Protein AF-A0A7W1VNU4-F1 (afdb_monomer)

Mean predicted aligned error: 13.67 Å

pLDDT: mean 89.69, std 14.49, range [30.2, 98.69]

Structure (mmCIF, N/CA/C/O backbone):
data_AF-A0A7W1VNU4-F1
#
_entry.id   AF-A0A7W1VNU4-F1
#
loop_
_atom_site.group_PDB
_atom_site.id
_atom_site.type_symbol
_atom_site.label_atom_id
_atom_site.label_alt_id
_atom_site.label_comp_id
_atom_site.label_asym_id
_atom_site.label_entity_id
_atom_site.label_seq_id
_atom_site.pdbx_PDB_ins_code
_atom_site.Cartn_x
_atom_site.Cartn_y
_atom_site.Cartn_z
_atom_site.occupancy
_atom_site.B_iso_or_equiv
_atom_site.auth_seq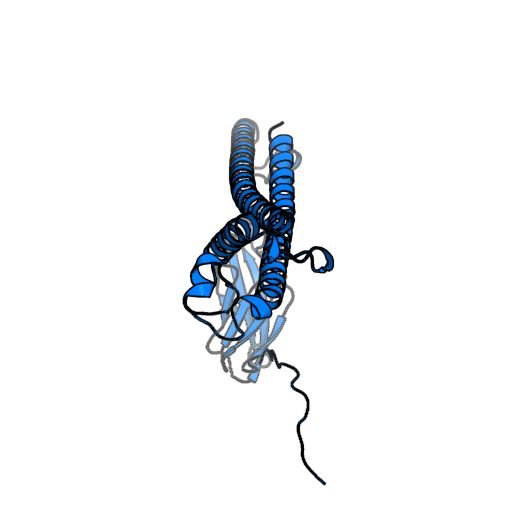_id
_atom_site.auth_comp_id
_atom_site.auth_asym_id
_atom_site.auth_atom_id
_atom_site.pdbx_PDB_model_num
ATOM 1 N N . THR A 1 1 ? 28.384 -0.068 -4.343 1.00 76.19 1 THR A N 1
ATOM 2 C CA . THR A 1 1 ? 28.371 0.612 -5.660 1.00 76.19 1 THR A CA 1
ATOM 3 C C . THR A 1 1 ? 26.975 1.160 -5.938 1.00 76.19 1 THR A C 1
ATOM 5 O O . THR A 1 1 ? 26.044 0.830 -5.212 1.00 76.19 1 THR A O 1
ATOM 8 N N . SER A 1 2 ? 26.777 2.013 -6.948 1.00 82.38 2 SER A N 1
ATOM 9 C CA . SER A 1 2 ? 25.447 2.588 -7.234 1.00 82.38 2 SER A CA 1
ATOM 10 C C . SER A 1 2 ? 24.400 1.539 -7.630 1.00 82.38 2 SER A C 1
ATOM 12 O O . SER A 1 2 ? 23.240 1.672 -7.248 1.00 82.38 2 SER A O 1
ATOM 14 N N . LEU A 1 3 ? 24.818 0.454 -8.295 1.00 87.00 3 LEU A N 1
ATOM 15 C CA . LEU A 1 3 ? 23.959 -0.695 -8.597 1.00 87.00 3 LEU A CA 1
ATOM 16 C C . LEU A 1 3 ? 23.535 -1.453 -7.329 1.00 87.00 3 LEU A C 1
ATOM 18 O O . LEU A 1 3 ? 22.350 -1.706 -7.141 1.00 87.00 3 LEU A O 1
ATOM 22 N N . SER A 1 4 ? 24.472 -1.745 -6.417 1.00 90.00 4 SER A N 1
ATOM 23 C CA . SER A 1 4 ? 24.129 -2.385 -5.136 1.00 90.00 4 SER A CA 1
ATOM 24 C C . SER A 1 4 ? 23.189 -1.505 -4.304 1.00 90.00 4 SER A C 1
ATOM 26 O O . SER A 1 4 ? 22.297 -2.008 -3.629 1.00 90.00 4 SER A O 1
ATOM 28 N N . GLY A 1 5 ? 23.349 -0.181 -4.402 1.00 90.94 5 GLY A N 1
ATOM 29 C CA . GLY A 1 5 ? 22.427 0.787 -3.820 1.00 90.94 5 GLY A CA 1
ATOM 30 C C . GLY A 1 5 ? 21.013 0.673 -4.392 1.00 90.94 5 GLY A C 1
ATOM 31 O O . GLY A 1 5 ? 20.067 0.638 -3.609 1.00 90.94 5 GLY A O 1
ATOM 32 N N . LEU A 1 6 ? 20.862 0.607 -5.722 1.00 92.06 6 LEU A N 1
ATOM 33 C CA . LEU A 1 6 ? 19.562 0.452 -6.391 1.00 92.06 6 LEU A CA 1
ATOM 34 C C . LEU A 1 6 ? 18.860 -0.848 -5.981 1.00 92.06 6 LEU A C 1
ATOM 36 O O . LEU A 1 6 ? 17.701 -0.794 -5.578 1.00 92.06 6 LEU A O 1
ATOM 40 N N . ILE A 1 7 ? 19.579 -1.974 -5.993 1.00 92.75 7 ILE A N 1
ATOM 41 C CA . ILE A 1 7 ? 19.049 -3.280 -5.568 1.00 92.75 7 ILE A CA 1
ATOM 42 C C . ILE A 1 7 ? 18.541 -3.206 -4.122 1.00 92.75 7 ILE A C 1
ATOM 44 O O . ILE A 1 7 ? 17.417 -3.611 -3.836 1.00 92.75 7 ILE A O 1
ATOM 48 N N . ALA A 1 8 ? 19.322 -2.612 -3.213 1.00 92.50 8 ALA A N 1
ATOM 49 C CA . ALA A 1 8 ? 18.892 -2.416 -1.830 1.00 92.50 8 ALA A CA 1
ATOM 50 C C . ALA A 1 8 ? 17.627 -1.540 -1.724 1.00 92.50 8 ALA A C 1
ATOM 52 O O . ALA A 1 8 ? 16.745 -1.829 -0.918 1.00 92.50 8 ALA A O 1
ATOM 53 N N . GLY A 1 9 ? 17.504 -0.499 -2.557 1.00 92.94 9 GLY A N 1
ATOM 54 C CA . GLY A 1 9 ? 16.311 0.353 -2.616 1.00 92.94 9 GLY A CA 1
ATOM 55 C C . GLY A 1 9 ? 15.061 -0.378 -3.122 1.00 92.94 9 GLY A C 1
ATOM 56 O O . GLY A 1 9 ? 13.968 -0.179 -2.588 1.00 92.94 9 GLY A O 1
ATOM 57 N N . GLU A 1 10 ? 15.206 -1.254 -4.118 1.00 93.56 10 GLU A N 1
ATOM 58 C CA . GLU A 1 10 ? 14.110 -2.106 -4.595 1.00 93.56 10 GLU A CA 1
ATOM 59 C C . GLU A 1 10 ? 13.650 -3.095 -3.526 1.00 93.56 10 GLU A C 1
ATOM 61 O O . GLU A 1 10 ? 12.445 -3.211 -3.278 1.00 93.56 10 GLU A O 1
ATOM 66 N N . THR A 1 11 ? 14.594 -3.762 -2.859 1.00 95.75 11 THR A N 1
ATOM 67 C CA . THR A 1 11 ? 14.300 -4.674 -1.747 1.00 95.75 11 THR A CA 1
ATOM 68 C C . THR A 1 11 ? 13.582 -3.943 -0.616 1.00 95.75 11 THR A C 1
ATOM 70 O O . THR A 1 11 ? 12.519 -4.392 -0.191 1.00 95.75 11 THR A O 1
ATOM 73 N N . ALA A 1 12 ? 14.080 -2.773 -0.201 1.00 94.88 12 ALA A N 1
ATOM 74 C CA . ALA A 1 12 ? 13.449 -1.957 0.836 1.00 94.88 12 ALA A CA 1
ATOM 75 C C . ALA A 1 12 ? 12.019 -1.535 0.457 1.00 94.88 12 ALA A C 1
ATOM 77 O O . ALA A 1 12 ? 11.112 -1.603 1.280 1.00 94.88 12 ALA A O 1
ATOM 78 N N . THR A 1 13 ? 11.784 -1.162 -0.806 1.00 95.88 13 THR A N 1
ATOM 79 C CA . THR A 1 13 ? 10.439 -0.800 -1.287 1.00 95.88 13 THR A CA 1
ATOM 80 C C . THR A 1 13 ? 9.482 -1.996 -1.243 1.00 95.88 13 THR A C 1
ATOM 82 O O . THR A 1 13 ? 8.326 -1.854 -0.833 1.00 95.88 13 THR A O 1
ATOM 85 N N . LYS A 1 14 ? 9.947 -3.183 -1.663 1.00 95.19 14 LYS A N 1
ATOM 86 C CA . LYS A 1 14 ? 9.157 -4.426 -1.622 1.00 95.19 14 LYS A CA 1
ATOM 87 C C . LYS A 1 14 ? 8.820 -4.821 -0.184 1.00 95.19 14 LYS A C 1
ATOM 89 O O . LYS A 1 14 ? 7.659 -5.116 0.093 1.00 95.19 14 LYS A O 1
ATOM 94 N N . GLN A 1 15 ? 9.804 -4.767 0.711 1.00 96.25 15 GLN A N 1
ATOM 95 C CA . GLN A 1 15 ? 9.627 -5.055 2.132 1.00 96.25 15 GLN A CA 1
ATOM 96 C C . GLN A 1 15 ? 8.645 -4.074 2.784 1.00 96.25 15 GLN A C 1
ATOM 98 O O . GLN A 1 15 ? 7.654 -4.506 3.366 1.00 96.25 15 GLN A O 1
ATOM 103 N N . ALA A 1 16 ? 8.830 -2.765 2.584 1.00 96.69 16 ALA A N 1
ATOM 104 C CA . ALA A 1 16 ? 7.949 -1.751 3.161 1.00 96.69 16 ALA A CA 1
ATOM 105 C C . ALA A 1 16 ? 6.484 -1.920 2.717 1.00 96.69 16 ALA A C 1
ATOM 107 O O . ALA A 1 16 ? 5.559 -1.728 3.509 1.00 96.69 16 ALA A O 1
ATOM 108 N N . LYS A 1 17 ? 6.263 -2.325 1.457 1.00 96.19 17 LYS A N 1
ATOM 109 C CA . LYS A 1 17 ? 4.927 -2.637 0.928 1.00 96.19 17 LYS A CA 1
ATOM 110 C C . LYS A 1 17 ? 4.330 -3.905 1.546 1.00 96.19 17 LYS A C 1
ATOM 112 O O . LYS A 1 17 ? 3.115 -3.957 1.732 1.00 96.19 17 LYS A O 1
ATOM 117 N N . ALA A 1 18 ? 5.141 -4.925 1.827 1.00 97.19 18 ALA A N 1
ATOM 118 C CA . ALA A 1 18 ? 4.685 -6.139 2.505 1.00 97.19 18 ALA A CA 1
ATOM 119 C C . ALA A 1 18 ? 4.249 -5.828 3.945 1.00 97.19 18 ALA A C 1
ATOM 121 O O . ALA A 1 18 ? 3.103 -6.096 4.300 1.00 97.19 18 ALA A O 1
ATOM 122 N N . GLU A 1 19 ? 5.090 -5.128 4.704 1.00 97.69 19 GLU A N 1
ATOM 123 C CA . GLU A 1 19 ? 4.793 -4.677 6.072 1.00 97.69 19 GLU A CA 1
ATOM 124 C C . GLU A 1 19 ? 3.554 -3.760 6.133 1.00 97.69 19 GLU A C 1
ATOM 126 O O . GLU A 1 19 ? 2.763 -3.828 7.073 1.00 97.69 19 GLU A O 1
ATOM 131 N N . LEU A 1 20 ? 3.306 -2.930 5.106 1.00 97.94 20 LEU A N 1
ATOM 132 C CA . LEU A 1 20 ? 2.082 -2.118 5.033 1.00 97.94 20 LEU A CA 1
ATOM 133 C C . LEU A 1 20 ? 0.820 -2.987 4.969 1.00 97.94 20 LEU A C 1
ATOM 135 O O . LEU A 1 20 ? -0.198 -2.643 5.574 1.00 97.94 20 LEU A O 1
ATOM 139 N N . ARG A 1 21 ? 0.869 -4.113 4.248 1.00 97.94 21 ARG A N 1
ATOM 140 C CA . ARG A 1 21 ? -0.262 -5.053 4.178 1.00 97.94 21 ARG A CA 1
ATOM 141 C C . ARG A 1 21 ? -0.525 -5.687 5.540 1.00 97.94 21 ARG A C 1
ATOM 143 O O . ARG A 1 21 ? -1.685 -5.771 5.936 1.00 97.94 21 ARG A O 1
ATOM 150 N N . GLU A 1 22 ? 0.528 -6.055 6.262 1.00 97.94 22 GLU A N 1
ATOM 151 C CA . GLU A 1 22 ? 0.428 -6.590 7.623 1.00 97.94 22 GLU A CA 1
ATOM 152 C C . GLU A 1 22 ? -0.166 -5.556 8.587 1.00 97.94 22 GLU A C 1
ATOM 154 O O . GLU A 1 22 ? -1.118 -5.858 9.307 1.00 97.94 22 GLU A O 1
ATOM 159 N N . CYS A 1 23 ? 0.293 -4.300 8.530 1.00 98.25 23 CYS A N 1
ATOM 160 C CA . CYS A 1 23 ? -0.269 -3.209 9.333 1.00 98.25 23 CYS A CA 1
ATOM 161 C C . CYS A 1 23 ? -1.764 -2.992 9.041 1.00 98.25 23 CYS A C 1
ATOM 163 O O . CYS A 1 23 ? -2.562 -2.802 9.961 1.00 98.25 23 CYS A O 1
ATOM 165 N N . LEU A 1 24 ? -2.170 -3.042 7.767 1.00 98.31 24 LEU A N 1
ATOM 166 C CA . LEU A 1 24 ? -3.577 -2.919 7.370 1.00 98.31 24 LEU A CA 1
ATOM 167 C C . LEU A 1 24 ? -4.422 -4.092 7.877 1.00 98.31 24 LEU A C 1
ATOM 169 O O . LEU A 1 24 ? -5.565 -3.885 8.290 1.00 98.31 24 LEU A O 1
ATOM 173 N N . GLN A 1 25 ? -3.881 -5.310 7.855 1.00 98.31 25 GLN A N 1
ATOM 174 C CA . GLN A 1 25 ? -4.547 -6.480 8.422 1.00 98.31 25 GLN A CA 1
ATOM 175 C C . GLN A 1 25 ? -4.703 -6.337 9.939 1.00 98.31 25 GLN A C 1
ATOM 177 O O . GLN A 1 25 ? -5.815 -6.492 10.441 1.00 98.31 25 GLN A O 1
ATOM 182 N N . ALA A 1 26 ? -3.640 -5.957 10.651 1.00 98.12 26 ALA A N 1
ATOM 183 C CA . ALA A 1 26 ? -3.680 -5.709 12.091 1.00 98.12 26 ALA A CA 1
ATOM 184 C C . ALA A 1 26 ? -4.716 -4.634 12.457 1.00 98.12 26 ALA A C 1
ATOM 186 O O . ALA A 1 26 ? -5.494 -4.816 13.391 1.00 98.12 26 ALA A O 1
ATOM 187 N N . PHE A 1 27 ? -4.803 -3.555 11.676 1.00 98.50 27 PHE A N 1
ATOM 188 C CA . PHE A 1 27 ? -5.811 -2.512 11.867 1.00 98.50 27 PHE A CA 1
ATOM 189 C C . PHE A 1 27 ? -7.246 -3.017 11.652 1.00 98.50 27 PHE A C 1
ATOM 191 O O . PHE A 1 27 ? -8.136 -2.700 12.443 1.00 98.50 27 PHE A O 1
ATOM 198 N N . ARG A 1 28 ? -7.490 -3.849 10.628 1.00 98.31 28 ARG A N 1
ATOM 199 C CA . ARG A 1 28 ? -8.807 -4.484 10.415 1.00 98.31 28 ARG A CA 1
ATOM 200 C C . ARG A 1 28 ? -9.187 -5.389 11.584 1.00 98.31 28 ARG A C 1
ATOM 202 O O . ARG A 1 28 ? -10.325 -5.312 12.047 1.00 98.31 28 ARG A O 1
ATOM 209 N N . THR A 1 29 ? -8.243 -6.188 12.077 1.00 98.25 29 THR A N 1
ATOM 210 C CA . THR A 1 29 ? -8.440 -7.050 13.248 1.00 98.25 29 THR A CA 1
ATOM 211 C C . THR A 1 29 ? -8.741 -6.221 14.494 1.00 98.25 29 THR A C 1
ATOM 213 O O . THR A 1 29 ? -9.750 -6.466 15.144 1.00 98.25 29 THR A O 1
ATOM 216 N N . ALA A 1 30 ? -7.950 -5.186 14.791 1.00 98.44 30 ALA A N 1
ATOM 217 C CA . ALA A 1 30 ? -8.175 -4.317 15.948 1.00 98.44 30 ALA A CA 1
ATOM 218 C C . ALA A 1 30 ? -9.541 -3.611 15.888 1.00 98.44 30 ALA A C 1
ATOM 220 O O . ALA A 1 30 ? -10.250 -3.520 16.891 1.00 98.44 30 ALA A O 1
ATOM 221 N N . LYS A 1 31 ? -9.965 -3.174 14.696 1.00 98.38 31 LYS A N 1
ATOM 222 C CA . LYS A 1 31 ? -11.297 -2.599 14.478 1.00 98.38 31 LYS A CA 1
ATOM 223 C C . LYS A 1 31 ? -12.418 -3.612 14.730 1.00 98.38 31 LYS A C 1
ATOM 225 O O . LYS A 1 31 ? -13.432 -3.242 15.322 1.00 98.38 31 LYS A O 1
ATOM 230 N N . ALA A 1 32 ? -12.263 -4.856 14.275 1.00 98.31 32 ALA A N 1
ATOM 231 C CA . ALA A 1 32 ? -13.222 -5.925 14.553 1.00 98.31 32 ALA A CA 1
ATOM 232 C C . ALA A 1 32 ? -13.303 -6.200 16.062 1.00 98.31 32 ALA A C 1
ATOM 234 O O . ALA A 1 32 ? -14.380 -6.068 16.637 1.00 98.31 32 ALA A O 1
ATOM 235 N N . THR A 1 33 ? -12.158 -6.399 16.722 1.00 98.38 33 THR A N 1
ATOM 236 C CA . THR A 1 33 ? -12.058 -6.593 18.177 1.00 98.38 33 THR A CA 1
ATOM 237 C C . THR A 1 33 ? -12.714 -5.458 18.967 1.00 98.38 33 THR A C 1
ATOM 239 O O . THR A 1 33 ? -13.446 -5.710 19.923 1.00 98.38 33 THR A O 1
ATOM 242 N N . GLY A 1 34 ? -12.486 -4.201 18.571 1.00 98.44 34 GLY A N 1
ATOM 243 C CA . GLY A 1 34 ? -13.114 -3.044 19.208 1.00 98.44 34 GLY A CA 1
ATOM 244 C C . GLY A 1 34 ? -14.639 -3.049 19.063 1.00 98.44 34 GLY A C 1
ATOM 245 O O . GLY A 1 34 ? -15.354 -2.762 20.021 1.00 98.44 34 GLY A O 1
ATOM 246 N N . ARG A 1 35 ? -15.159 -3.422 17.887 1.00 98.50 35 ARG A N 1
ATOM 247 C CA . ARG A 1 35 ? -16.609 -3.534 17.661 1.00 98.50 35 ARG A CA 1
ATOM 248 C C . ARG A 1 35 ? -17.225 -4.682 18.453 1.00 98.50 35 ARG A C 1
ATOM 250 O O . ARG A 1 35 ? -18.279 -4.483 19.051 1.00 98.50 35 ARG A O 1
ATOM 257 N N . ASP A 1 36 ? -16.571 -5.836 18.479 1.00 98.50 36 ASP A N 1
ATOM 258 C CA . ASP A 1 36 ? -17.024 -7.001 19.242 1.00 98.50 36 ASP A CA 1
ATOM 259 C C . ASP A 1 36 ? -17.080 -6.674 20.735 1.00 98.50 36 ASP A C 1
ATOM 261 O O . ASP A 1 36 ? -18.080 -6.955 21.396 1.00 98.50 36 ASP A O 1
ATOM 265 N N . TYR A 1 37 ? -16.070 -5.965 21.249 1.00 98.62 37 TYR A N 1
ATOM 266 C CA . TYR A 1 37 ? -16.095 -5.450 22.614 1.00 98.62 37 TYR A CA 1
ATOM 267 C C . TYR A 1 37 ? -17.291 -4.520 22.863 1.00 98.62 37 TYR A C 1
ATOM 269 O O . TYR A 1 37 ? -17.998 -4.697 23.851 1.00 98.62 37 TYR A O 1
ATOM 277 N N . MET A 1 38 ? -17.561 -3.559 21.970 1.00 98.50 38 MET A N 1
ATOM 278 C CA . MET A 1 38 ? -18.720 -2.669 22.122 1.00 98.50 38 MET A CA 1
ATOM 279 C C . MET A 1 38 ? -20.053 -3.428 22.102 1.00 98.50 38 MET A C 1
ATOM 281 O O . MET A 1 38 ? -20.966 -3.044 22.830 1.00 98.50 38 MET A O 1
ATOM 285 N N . PHE A 1 39 ? -20.186 -4.494 21.303 1.00 98.50 39 PHE A N 1
ATOM 286 C CA . PHE A 1 39 ? -21.378 -5.349 21.330 1.00 98.50 39 PHE A CA 1
ATOM 287 C C . PHE A 1 39 ? -21.557 -6.017 22.693 1.00 98.50 39 PHE A C 1
ATOM 289 O O . PHE A 1 39 ? -22.634 -5.907 23.281 1.00 98.50 39 PHE A O 1
ATOM 296 N N . VAL A 1 40 ? -20.499 -6.645 23.210 1.00 98.50 40 VAL A N 1
ATOM 297 C CA . VAL A 1 40 ? -20.528 -7.322 24.513 1.00 98.50 40 VAL A CA 1
ATOM 298 C C . VAL A 1 40 ? -20.811 -6.329 25.639 1.00 98.50 40 VAL A C 1
ATOM 300 O O . VAL A 1 40 ? -21.711 -6.564 26.440 1.00 98.50 40 VAL A O 1
ATOM 303 N N . ALA A 1 41 ? -20.106 -5.197 25.672 1.00 98.38 41 ALA A N 1
ATOM 304 C CA . ALA A 1 41 ? -20.292 -4.169 26.693 1.00 98.38 41 ALA A CA 1
ATOM 305 C C . ALA A 1 41 ? -21.723 -3.616 26.678 1.00 98.38 41 ALA A C 1
ATOM 307 O O . ALA A 1 41 ? -22.374 -3.554 27.716 1.00 98.38 41 ALA A O 1
ATOM 308 N N . ARG A 1 42 ? -22.263 -3.296 25.497 1.00 98.38 42 ARG A N 1
ATOM 309 C CA . ARG A 1 42 ? -23.660 -2.871 25.360 1.00 98.38 42 ARG A CA 1
ATOM 310 C C . ARG A 1 42 ? -24.626 -3.921 25.898 1.00 98.38 42 ARG A C 1
ATOM 312 O O . ARG A 1 42 ? -25.575 -3.578 26.593 1.00 98.38 42 ARG A O 1
ATOM 319 N N . ASP A 1 43 ? -24.428 -5.189 25.557 1.00 98.25 43 ASP A N 1
ATOM 320 C CA . ASP A 1 43 ? -25.354 -6.245 25.962 1.00 98.25 43 ASP A CA 1
ATOM 321 C C . ASP A 1 43 ? -25.280 -6.529 27.473 1.00 98.25 43 ASP A C 1
ATOM 323 O O . ASP A 1 43 ? -26.323 -6.765 28.085 1.00 98.25 43 ASP A O 1
ATOM 327 N N . VAL A 1 44 ? -24.098 -6.387 28.083 1.00 98.25 44 VAL A N 1
ATOM 328 C CA . VAL A 1 44 ? -23.895 -6.420 29.544 1.00 98.25 44 VAL A CA 1
ATOM 329 C C . VAL A 1 44 ? -24.573 -5.248 30.251 1.00 98.25 44 VAL A C 1
ATOM 331 O O . VAL A 1 44 ? -25.081 -5.427 31.350 1.00 98.25 44 VAL A O 1
ATOM 334 N N . LEU A 1 45 ? -24.635 -4.070 29.625 1.00 98.25 45 LEU A N 1
ATOM 335 C CA . LEU A 1 45 ? -25.219 -2.867 30.228 1.00 98.25 45 LEU A CA 1
ATOM 336 C C . LEU A 1 45 ? -26.750 -2.784 30.112 1.00 98.25 45 LEU A C 1
ATOM 338 O O . LEU A 1 45 ? -27.383 -2.051 30.870 1.00 98.25 45 LEU A O 1
ATOM 342 N N . LYS A 1 46 ? -27.386 -3.550 29.214 1.00 98.06 46 LYS A N 1
ATOM 343 C CA . LYS A 1 46 ? -28.855 -3.545 29.026 1.00 98.06 46 LYS A CA 1
ATOM 344 C C . LYS A 1 46 ? -29.682 -3.799 30.297 1.00 98.06 46 LYS A C 1
ATOM 346 O O . LYS A 1 46 ? -30.726 -3.160 30.427 1.00 98.06 46 LYS A O 1
ATOM 351 N N . PRO A 1 47 ? -29.302 -4.708 31.216 1.00 97.62 47 PRO A N 1
ATOM 352 C CA . PRO A 1 47 ? -30.011 -4.888 32.482 1.00 97.62 47 PRO A CA 1
ATOM 353 C C . PRO A 1 47 ? -29.958 -3.658 33.398 1.00 97.62 47 PRO A C 1
ATOM 355 O O . PRO A 1 47 ? -30.874 -3.472 34.190 1.00 97.62 47 PRO A O 1
ATOM 358 N N . HIS A 1 48 ? -28.926 -2.819 33.267 1.00 96.56 48 HIS A N 1
ATOM 359 C CA . HIS A 1 48 ? -28.693 -1.646 34.115 1.00 96.56 48 HIS A CA 1
ATOM 360 C C . HIS A 1 48 ? -29.291 -0.363 33.519 1.00 96.56 48 HIS A C 1
ATOM 362 O O . HIS A 1 48 ? -29.882 0.438 34.234 1.00 96.56 48 HIS A O 1
ATOM 368 N N . LEU A 1 49 ? -29.176 -0.184 32.198 1.00 96.81 49 LEU A N 1
ATOM 369 C CA . LEU A 1 49 ? -29.553 1.049 31.487 1.00 96.81 49 LEU A CA 1
ATOM 370 C C . LEU A 1 49 ? -30.826 0.918 30.634 1.00 96.81 49 LEU A C 1
ATOM 372 O O . LEU A 1 49 ? -31.270 1.876 30.000 1.00 96.81 49 LEU A O 1
ATOM 376 N N . GLY A 1 50 ? -31.427 -0.273 30.599 1.00 97.00 50 GLY A N 1
ATOM 377 C CA . GLY A 1 50 ? -32.610 -0.579 29.798 1.00 97.00 50 GLY A CA 1
ATOM 378 C C . GLY A 1 50 ? -32.287 -1.103 28.395 1.00 97.00 50 GLY A C 1
ATOM 379 O O . GLY A 1 50 ? -31.188 -0.969 27.868 1.00 97.00 50 GLY A O 1
ATOM 380 N N . LYS A 1 51 ? -33.274 -1.747 27.758 1.00 96.94 51 LYS A N 1
ATOM 381 C CA . LYS A 1 51 ? -33.096 -2.417 26.451 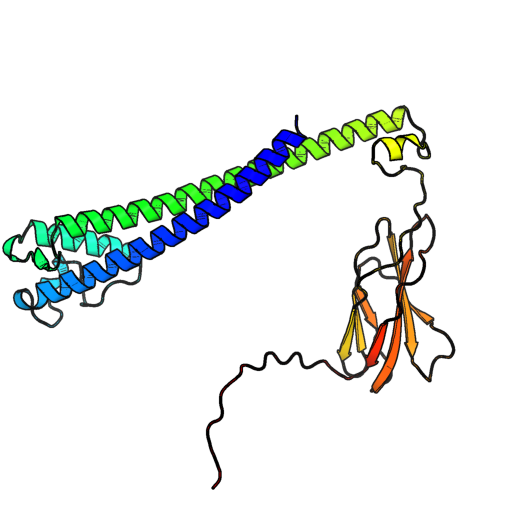1.00 96.94 51 LYS A CA 1
ATOM 382 C C . LYS A 1 51 ? -33.208 -1.483 25.240 1.00 96.94 51 LYS A C 1
ATOM 384 O O . LYS A 1 51 ? -32.883 -1.900 24.129 1.00 96.94 51 LYS A O 1
ATOM 389 N N . GLN A 1 52 ? -33.698 -0.264 25.441 1.00 96.31 52 GLN A N 1
ATOM 390 C CA . GLN A 1 52 ? -33.866 0.763 24.414 1.00 96.31 52 GLN A CA 1
ATOM 391 C C . GLN A 1 52 ? -32.977 1.962 24.734 1.00 96.31 52 GLN A C 1
ATOM 393 O O . GLN A 1 52 ? -32.566 2.142 25.878 1.00 96.31 52 GLN A O 1
ATOM 398 N N . TYR A 1 53 ? -32.679 2.767 23.713 1.00 97.69 53 TYR A N 1
ATOM 399 C CA . TYR A 1 53 ? -31.936 4.003 23.912 1.00 97.69 53 TYR A CA 1
ATOM 400 C C . TYR A 1 53 ? -32.714 4.966 24.820 1.00 97.69 53 TYR A C 1
ATOM 402 O O . TYR A 1 53 ? -33.907 5.195 24.624 1.00 97.69 53 TYR A O 1
ATOM 410 N N . THR A 1 54 ? -31.993 5.550 25.771 1.00 96.75 54 THR A N 1
ATOM 411 C CA . THR A 1 54 ? -32.387 6.669 26.633 1.00 96.75 54 THR A CA 1
ATOM 412 C C . THR A 1 54 ? -31.147 7.542 26.842 1.00 96.75 54 THR A C 1
ATOM 414 O O . THR A 1 54 ? -30.032 7.092 26.570 1.00 96.75 54 THR A O 1
ATOM 417 N N . SER A 1 55 ? -31.298 8.761 27.363 1.00 96.06 55 SER A N 1
ATOM 418 C CA . SER A 1 55 ? -30.151 9.643 27.647 1.00 96.06 55 SER A CA 1
ATOM 419 C C . SER A 1 55 ? -29.142 9.043 28.638 1.00 96.06 55 SER A C 1
ATOM 421 O O . SER A 1 55 ? -27.979 9.426 28.632 1.00 96.06 55 SER A O 1
ATOM 423 N N . ALA A 1 56 ? -29.542 8.048 29.442 1.00 94.94 56 ALA A N 1
ATOM 424 C CA . ALA A 1 56 ? -28.636 7.317 30.332 1.00 94.94 56 ALA A CA 1
ATOM 425 C C . ALA A 1 56 ? -27.530 6.550 29.576 1.00 94.94 56 ALA A C 1
ATOM 427 O O . ALA A 1 56 ? -26.495 6.228 30.151 1.00 94.94 56 ALA A O 1
ATOM 428 N N . TRP A 1 57 ? -27.725 6.265 28.283 1.00 97.81 57 TRP A N 1
ATOM 429 C CA . TRP A 1 57 ? -26.712 5.629 27.440 1.00 97.81 57 TRP A CA 1
ATOM 430 C C . TRP A 1 57 ? -25.650 6.598 26.912 1.00 97.81 57 TRP A C 1
ATOM 432 O O . TRP A 1 57 ? -24.590 6.138 26.482 1.00 97.81 57 TRP A O 1
ATOM 442 N N . ASP A 1 58 ? -25.883 7.912 26.943 1.00 96.12 58 ASP A N 1
ATOM 443 C CA . ASP A 1 58 ? -24.985 8.878 26.301 1.00 96.12 58 ASP A CA 1
ATOM 444 C C . ASP A 1 58 ? -23.573 8.848 26.924 1.00 96.12 58 ASP A C 1
ATOM 446 O O . ASP A 1 58 ? -22.577 8.893 26.198 1.00 96.12 58 ASP A O 1
ATOM 450 N N . GLU A 1 59 ? -23.466 8.640 28.242 1.00 95.12 59 GLU A N 1
ATOM 451 C CA . GLU A 1 59 ? -22.185 8.532 28.968 1.00 95.12 59 GLU A CA 1
ATOM 452 C C . GLU A 1 59 ? -21.349 7.315 28.546 1.00 95.12 59 GLU A C 1
ATOM 454 O O . GLU A 1 59 ? -20.119 7.333 28.601 1.00 95.12 59 GLU A O 1
ATOM 459 N N . THR A 1 60 ? -22.006 6.264 28.055 1.00 96.75 60 THR A N 1
ATOM 460 C CA . THR A 1 60 ? -21.344 5.042 27.575 1.00 96.75 60 THR A CA 1
ATOM 461 C C . THR A 1 60 ? -20.823 5.193 26.141 1.00 96.75 60 THR A C 1
ATOM 463 O O . THR A 1 60 ? -20.178 4.289 25.617 1.00 96.75 60 THR A O 1
ATOM 466 N N . GLY A 1 61 ? -21.094 6.323 25.476 1.00 94.06 61 GLY A N 1
ATOM 467 C CA . GLY A 1 61 ? -20.723 6.572 24.080 1.00 94.06 61 GLY A CA 1
ATOM 468 C C . GLY A 1 61 ? -21.740 6.063 23.051 1.00 94.06 61 GLY A C 1
ATOM 469 O O . GLY A 1 61 ? -21.541 6.258 21.849 1.00 94.06 61 GLY A O 1
ATOM 470 N N . PHE A 1 62 ? -22.845 5.452 23.489 1.00 96.69 62 PHE A N 1
ATOM 471 C CA . PHE A 1 62 ? -23.993 5.104 22.644 1.00 96.69 62 PHE A CA 1
ATOM 472 C C . PHE A 1 62 ? -24.968 6.284 22.540 1.00 96.69 62 PHE A C 1
ATOM 474 O O . PHE A 1 62 ? -26.063 6.266 23.095 1.00 96.69 62 PHE A O 1
ATOM 481 N N . VAL A 1 63 ? -24.547 7.324 21.816 1.00 94.00 63 VAL A N 1
ATOM 482 C CA . VAL A 1 63 ? -25.278 8.597 21.717 1.00 94.00 63 VAL A CA 1
ATOM 483 C C . VAL A 1 63 ? -26.364 8.530 20.644 1.00 94.00 63 VAL A C 1
ATOM 485 O O . VAL A 1 63 ? -26.092 8.158 19.498 1.00 94.00 63 VAL A O 1
ATOM 488 N N . HIS A 1 64 ? -27.596 8.891 21.006 1.00 92.50 64 HIS A N 1
ATOM 48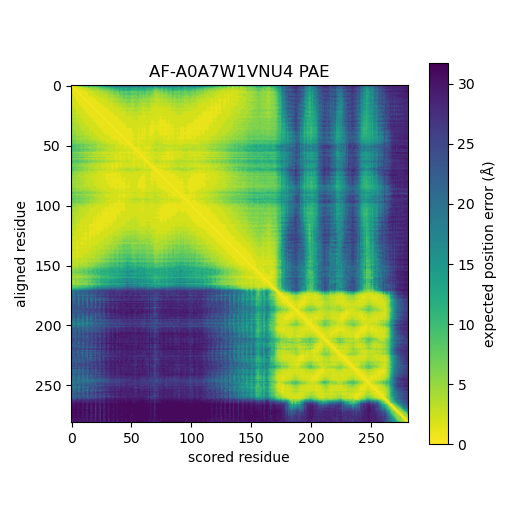9 C CA . HIS A 1 64 ? -28.801 8.860 20.154 1.00 92.50 64 HIS A CA 1
ATOM 490 C C . HIS A 1 64 ? -29.180 7.480 19.572 1.00 92.50 64 HIS A C 1
ATOM 492 O O . HIS A 1 64 ? -30.178 7.360 18.858 1.00 92.50 64 HIS A O 1
ATOM 498 N N . SER A 1 65 ? -28.390 6.430 19.822 1.00 95.56 65 SER A N 1
ATOM 499 C CA . SER A 1 65 ? -28.597 5.081 19.291 1.00 95.56 65 SER A CA 1
ATOM 500 C C . SER A 1 65 ? -27.721 4.045 20.003 1.00 95.56 65 SER A C 1
ATOM 502 O O . SER A 1 65 ? -26.556 4.295 20.290 1.00 95.56 65 SER A O 1
ATOM 504 N N . LEU A 1 66 ? -28.238 2.819 20.156 1.00 96.81 66 LEU A N 1
ATOM 505 C CA . LEU A 1 66 ? -27.486 1.645 20.640 1.00 96.81 66 LEU A CA 1
ATOM 506 C C . LEU A 1 66 ? -26.706 0.905 19.531 1.00 96.81 66 LEU A C 1
ATOM 508 O O . LEU A 1 66 ? -26.264 -0.242 19.698 1.00 96.81 66 LEU A O 1
ATOM 512 N N . SER A 1 67 ? -26.587 1.518 18.352 1.00 96.94 67 SER A N 1
ATOM 513 C CA . SER A 1 67 ? -25.866 0.946 17.218 1.00 96.94 67 SER A CA 1
ATOM 514 C C . SER A 1 67 ? -24.353 1.076 17.401 1.00 96.94 67 SER A C 1
ATOM 516 O O . SER A 1 67 ? -23.832 2.172 17.575 1.00 96.94 67 SER A O 1
ATOM 518 N N . VAL A 1 68 ? -23.621 -0.034 17.256 1.00 97.38 68 VAL A N 1
ATOM 519 C CA . VAL A 1 68 ? -22.152 -0.038 17.340 1.00 97.38 68 VAL A CA 1
ATOM 520 C C . VAL A 1 68 ? -21.528 0.696 16.137 1.00 97.38 68 VAL A C 1
ATOM 522 O O . VAL A 1 68 ? -21.726 0.262 14.987 1.00 97.38 68 VAL A O 1
ATOM 525 N N . PRO A 1 69 ? -20.729 1.762 16.356 1.00 96.00 69 PRO A N 1
ATOM 526 C CA . PRO A 1 69 ? -20.155 2.575 15.286 1.00 96.00 69 PRO A CA 1
ATOM 527 C C . PRO A 1 69 ? -19.282 1.794 14.295 1.00 96.00 69 PRO A C 1
ATOM 529 O O . PRO A 1 69 ? -18.420 0.999 14.671 1.00 96.00 69 PRO A O 1
ATOM 532 N N . ARG A 1 70 ? -19.496 2.023 12.991 1.00 94.62 70 ARG A N 1
ATOM 533 C CA . ARG A 1 70 ? -18.662 1.467 11.899 1.00 94.62 70 ARG A CA 1
ATOM 534 C C . ARG A 1 70 ? -17.472 2.357 11.537 1.00 94.62 70 ARG A C 1
ATOM 536 O O . ARG A 1 70 ? -16.477 1.861 11.006 1.00 94.62 70 ARG A O 1
ATOM 543 N N . ASN A 1 71 ? -17.605 3.659 11.769 1.00 94.44 71 ASN A N 1
ATOM 544 C CA . ASN A 1 71 ? -16.551 4.642 11.554 1.00 94.44 71 ASN A CA 1
ATOM 545 C C . ASN A 1 71 ? -15.499 4.517 12.670 1.00 94.44 71 ASN A C 1
ATOM 547 O O . ASN A 1 71 ? -15.857 4.274 13.818 1.00 94.44 71 ASN A O 1
ATOM 551 N N . GLU A 1 72 ? -14.223 4.638 12.311 1.00 94.69 72 GLU A N 1
ATOM 552 C CA . GLU A 1 72 ? -13.103 4.442 13.234 1.00 94.69 72 GLU A CA 1
ATOM 553 C C . GLU A 1 72 ? -13.065 5.491 14.347 1.00 94.69 72 GLU A C 1
ATOM 555 O O . GLU A 1 72 ? -12.949 5.124 15.510 1.00 94.69 72 GLU A O 1
ATOM 560 N N . ASP A 1 73 ? -13.217 6.773 14.016 1.00 95.94 73 ASP A N 1
ATOM 561 C CA . ASP A 1 73 ? -13.125 7.852 15.003 1.00 95.94 73 ASP A CA 1
ATOM 562 C C . ASP A 1 73 ? -14.262 7.737 16.027 1.00 95.94 73 ASP A C 1
ATOM 564 O O . ASP A 1 73 ? -14.038 7.823 17.234 1.00 95.94 73 ASP A O 1
ATOM 568 N N . LYS A 1 74 ? -15.477 7.419 15.557 1.00 96.81 74 LYS A N 1
ATOM 569 C CA . LYS A 1 74 ? -16.622 7.140 16.440 1.00 96.81 74 LYS A CA 1
ATOM 570 C C . LYS A 1 74 ? -16.429 5.872 17.276 1.00 96.81 74 LYS A C 1
ATOM 572 O O . LYS A 1 74 ? -16.849 5.843 18.426 1.00 96.81 74 LYS A O 1
ATOM 577 N N . LEU A 1 75 ? -15.818 4.829 16.711 1.00 98.12 75 LEU A N 1
ATOM 578 C CA . LEU A 1 75 ? -15.491 3.603 17.442 1.00 98.12 75 LEU A CA 1
ATOM 579 C C . LEU A 1 75 ? -14.476 3.894 18.554 1.00 98.12 75 LEU A C 1
ATOM 581 O O . LEU A 1 75 ? -14.694 3.493 19.691 1.00 98.12 75 LEU A O 1
ATOM 585 N N . SER A 1 76 ? -13.406 4.629 18.247 1.00 97.81 76 SER A N 1
ATOM 586 C CA . SER A 1 76 ? -12.388 5.021 19.224 1.00 97.81 76 SER A CA 1
ATOM 587 C C . SER A 1 76 ? -12.983 5.866 20.349 1.00 97.81 76 SER A C 1
ATOM 589 O O . SER A 1 76 ? -12.752 5.569 21.519 1.00 97.81 76 SER A O 1
ATOM 591 N N . ALA A 1 77 ? -13.794 6.873 20.008 1.00 97.88 77 ALA A N 1
ATOM 592 C CA . ALA A 1 77 ? -14.483 7.701 20.993 1.00 97.88 77 ALA A CA 1
ATOM 593 C C . ALA A 1 77 ? -15.419 6.862 21.880 1.00 97.88 77 ALA A C 1
ATOM 595 O O . ALA A 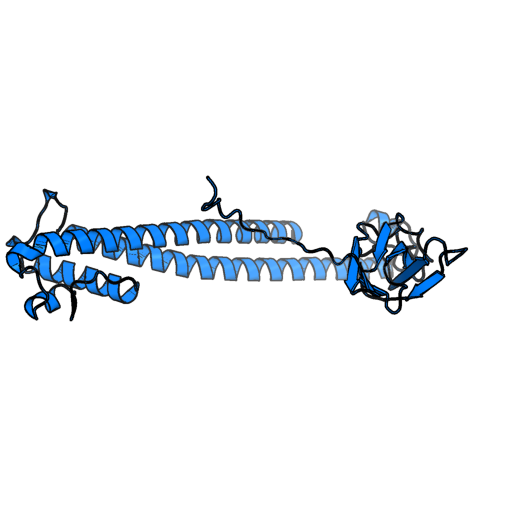1 77 ? -15.351 6.961 23.101 1.00 97.88 77 ALA A O 1
ATOM 596 N N . GLY A 1 78 ? -16.219 5.971 21.284 1.00 98.00 78 GLY A N 1
ATOM 597 C CA . GLY A 1 78 ? -17.118 5.084 22.026 1.00 98.00 78 GLY A CA 1
ATOM 598 C C . GLY A 1 78 ? -16.389 4.121 22.968 1.00 98.00 78 GLY A C 1
ATOM 599 O O . GLY A 1 78 ? -16.828 3.917 24.095 1.00 98.00 78 GLY A O 1
ATOM 600 N N . LEU A 1 79 ? -15.244 3.565 22.557 1.00 98.56 79 LEU A N 1
ATOM 601 C CA . LEU A 1 79 ? -14.406 2.731 23.429 1.00 98.56 79 LEU A CA 1
ATOM 602 C C . LEU A 1 79 ? -13.856 3.517 24.628 1.00 98.56 79 LEU A C 1
ATOM 604 O O . LEU A 1 79 ? -13.795 2.982 25.737 1.00 98.56 79 LEU A O 1
ATOM 608 N N . LEU A 1 80 ? -13.477 4.781 24.421 1.00 98.44 80 LEU A N 1
ATOM 609 C CA . LEU A 1 80 ? -13.002 5.653 25.492 1.00 98.44 80 LEU A CA 1
ATOM 610 C C . LEU A 1 80 ? -14.134 6.029 26.462 1.00 98.44 80 LEU A C 1
ATOM 612 O O . LEU A 1 80 ? -13.921 5.985 27.674 1.00 98.44 80 LEU A O 1
ATOM 616 N N . SER A 1 81 ? -15.333 6.322 25.949 1.00 98.38 81 SER A N 1
ATOM 617 C CA . SER A 1 81 ? -16.531 6.556 26.767 1.00 98.38 81 SER A CA 1
ATOM 618 C C . SER A 1 81 ? -16.907 5.321 27.586 1.00 98.38 81 SER A C 1
ATOM 620 O O . SER A 1 81 ? -17.076 5.430 28.796 1.00 98.38 81 SER A O 1
ATOM 622 N N . LEU A 1 82 ? -16.926 4.126 26.982 1.00 98.38 82 LEU A N 1
ATOM 623 C CA . LEU A 1 82 ? -17.165 2.872 27.710 1.00 98.38 82 LEU A CA 1
ATOM 624 C C . LEU A 1 82 ? -16.127 2.625 28.807 1.00 98.38 82 LEU A C 1
ATOM 626 O O . LEU A 1 82 ? -16.487 2.205 29.904 1.00 98.38 82 LEU A O 1
ATOM 630 N N . LYS A 1 83 ? -14.843 2.888 28.529 1.00 98.62 83 LYS A N 1
ATOM 631 C CA . LYS A 1 83 ? -13.785 2.811 29.545 1.00 98.62 83 LYS A CA 1
ATOM 632 C C . LYS A 1 83 ? -14.096 3.749 30.713 1.00 98.62 83 LYS A C 1
ATOM 634 O O . LYS A 1 83 ? -14.021 3.316 31.860 1.00 98.62 83 LYS A O 1
ATOM 639 N N . ALA A 1 84 ? -14.398 5.016 30.430 1.00 98.56 84 ALA A N 1
ATOM 640 C CA . ALA A 1 84 ? -14.675 6.020 31.455 1.00 98.56 84 ALA A CA 1
ATOM 641 C C . ALA A 1 84 ? -15.898 5.636 32.299 1.00 98.56 84 ALA A C 1
ATOM 643 O O . ALA A 1 84 ? -15.805 5.624 33.524 1.00 98.56 84 ALA A O 1
ATOM 644 N N . TYR A 1 85 ? -16.984 5.225 31.644 1.00 98.50 85 TYR A N 1
ATOM 645 C CA . TYR A 1 85 ? -18.206 4.776 32.299 1.00 98.50 85 TYR A CA 1
ATOM 646 C C . TYR A 1 85 ? -17.958 3.581 33.229 1.00 98.50 85 TYR A C 1
ATOM 648 O O . TYR A 1 85 ? -18.253 3.658 34.413 1.00 98.50 85 TYR A O 1
ATOM 656 N N . LEU A 1 86 ? -17.345 2.499 32.736 1.00 98.38 86 LEU A N 1
ATOM 657 C CA . LEU A 1 86 ? -17.085 1.303 33.552 1.00 98.38 86 LEU A CA 1
ATOM 658 C C . LEU A 1 86 ? -16.075 1.561 34.681 1.00 98.38 86 LEU A C 1
ATOM 660 O O . LEU A 1 86 ? -16.122 0.899 35.709 1.00 98.38 86 LEU A O 1
ATOM 664 N N . THR A 1 87 ? -15.192 2.553 34.523 1.00 98.50 87 THR A N 1
ATOM 665 C CA . THR A 1 87 ? -14.306 2.993 35.614 1.00 98.50 87 THR A CA 1
ATOM 666 C C . THR A 1 87 ? -15.097 3.696 36.721 1.00 98.50 87 THR A C 1
ATOM 668 O O . THR A 1 87 ? -14.778 3.530 37.896 1.00 98.50 87 THR A O 1
ATOM 671 N N . ALA A 1 88 ? -16.107 4.490 36.354 1.00 98.25 88 ALA A N 1
ATOM 672 C CA . ALA A 1 88 ? -16.984 5.182 37.298 1.00 98.25 88 ALA A CA 1
ATOM 673 C C . ALA A 1 88 ? -18.050 4.258 37.915 1.00 98.25 88 ALA A C 1
ATOM 675 O O . ALA A 1 88 ? -18.493 4.519 39.030 1.00 98.25 88 ALA A O 1
ATOM 676 N N . HIS A 1 89 ? -18.398 3.169 37.220 1.00 97.69 89 HIS A N 1
ATOM 677 C CA . HIS A 1 89 ? -19.403 2.180 37.614 1.00 97.69 89 HIS A CA 1
ATOM 678 C C . HIS A 1 89 ? -18.830 0.751 37.673 1.00 97.69 89 HIS A C 1
ATOM 680 O O . HIS A 1 89 ? -19.193 -0.090 36.838 1.00 97.69 89 HIS A O 1
ATOM 686 N N . PRO A 1 90 ? -17.932 0.435 38.628 1.00 97.56 90 PRO A N 1
ATOM 687 C CA . PRO A 1 90 ? -17.348 -0.903 38.744 1.00 97.56 90 PRO A CA 1
ATOM 688 C C . PRO A 1 90 ? -18.392 -2.016 38.928 1.00 97.56 90 PRO A C 1
ATOM 690 O O . PRO A 1 90 ? -18.166 -3.154 38.524 1.00 97.56 90 PRO A O 1
ATOM 693 N N . GLU A 1 91 ? -19.551 -1.698 39.507 1.00 97.44 91 GLU A N 1
ATOM 694 C CA . GLU A 1 91 ? -20.689 -2.603 39.693 1.00 97.44 91 GLU A CA 1
ATOM 695 C C . GLU A 1 91 ? -21.353 -3.050 38.381 1.00 97.44 91 GLU A C 1
ATOM 697 O O . GLU A 1 91 ? -22.075 -4.047 38.368 1.00 97.44 91 GLU A O 1
ATOM 702 N N . HIS A 1 92 ? -21.110 -2.332 37.281 1.00 97.69 92 HIS A N 1
ATOM 703 C CA . HIS A 1 92 ? -21.598 -2.672 35.944 1.00 97.69 92 HIS A CA 1
ATOM 704 C C . HIS A 1 92 ? -20.587 -3.490 35.126 1.00 97.69 92 HIS A C 1
ATOM 706 O O . HIS A 1 92 ? -20.882 -3.886 33.994 1.00 97.69 92 HIS A O 1
ATOM 712 N N . GLU A 1 93 ? -19.393 -3.759 35.664 1.00 98.06 93 GLU A N 1
ATOM 713 C CA . GLU A 1 93 ? -18.426 -4.626 35.000 1.00 98.06 93 GLU A CA 1
ATOM 714 C C . GLU A 1 93 ? -18.857 -6.098 35.016 1.00 98.06 93 GLU A C 1
ATOM 716 O O . GLU A 1 93 ? -19.425 -6.616 35.977 1.00 98.06 93 GLU A O 1
ATOM 721 N N . ASN A 1 94 ? -18.511 -6.822 33.950 1.00 98.12 94 ASN A N 1
ATOM 722 C CA . ASN A 1 94 ? -18.692 -8.268 33.872 1.00 98.12 94 ASN A CA 1
ATOM 723 C C . ASN A 1 94 ? -17.384 -8.935 33.438 1.00 98.12 94 ASN A C 1
ATOM 725 O O . ASN A 1 94 ? -17.069 -9.022 32.246 1.00 98.12 94 ASN A O 1
ATOM 729 N N . THR A 1 95 ? -16.610 -9.412 34.416 1.00 96.62 95 THR A N 1
ATOM 730 C CA . THR A 1 95 ? -15.318 -10.073 34.179 1.00 96.62 95 THR A CA 1
ATOM 731 C C . THR A 1 95 ? -15.435 -11.354 33.343 1.00 96.62 95 THR A C 1
ATOM 733 O O . THR A 1 95 ? -14.643 -11.488 32.407 1.00 96.62 95 THR A O 1
ATOM 736 N N . PRO A 1 96 ? -16.403 -12.270 33.584 1.00 97.44 96 PRO A N 1
ATOM 737 C CA . PRO A 1 96 ? -16.572 -13.466 32.750 1.00 97.44 96 PRO A CA 1
ATOM 738 C C . PRO A 1 96 ? -16.755 -13.163 31.258 1.00 97.44 96 PRO A C 1
ATOM 740 O O . PRO A 1 96 ? -16.163 -13.836 30.413 1.00 97.44 96 PRO A O 1
ATOM 743 N N . LEU A 1 97 ? -17.519 -12.118 30.927 1.00 97.31 97 LEU A N 1
ATOM 744 C CA . LEU A 1 97 ? -17.729 -11.662 29.548 1.00 97.31 97 LEU A CA 1
ATOM 745 C C . LEU A 1 97 ? -16.676 -10.651 29.075 1.00 97.31 97 LEU A C 1
ATOM 747 O O . LEU A 1 97 ? -16.720 -10.202 27.933 1.00 97.31 97 LEU A O 1
ATOM 751 N N . LYS A 1 98 ? -15.701 -10.308 29.923 1.00 97.19 98 LYS A N 1
ATOM 752 C CA . LYS A 1 98 ? -14.648 -9.315 29.660 1.00 97.19 98 LYS A CA 1
ATOM 753 C C . LYS A 1 98 ? -15.183 -7.913 29.337 1.00 97.19 98 LYS A C 1
ATOM 755 O O . LYS A 1 98 ? -14.477 -7.145 28.688 1.00 97.19 98 LYS A O 1
ATOM 760 N N . ALA A 1 99 ? -16.385 -7.561 29.792 1.00 97.94 99 ALA A N 1
ATOM 761 C CA . ALA A 1 99 ? -16.909 -6.197 29.731 1.00 97.94 99 ALA A CA 1
ATOM 762 C C . ALA A 1 99 ? -16.390 -5.404 30.939 1.00 97.94 99 ALA A C 1
ATOM 764 O O . ALA A 1 99 ? -17.089 -5.248 31.936 1.00 97.94 99 ALA A O 1
ATOM 765 N N . THR A 1 100 ? -15.129 -4.977 30.872 1.00 98.56 100 THR A N 1
ATOM 766 C CA . THR A 1 100 ? -14.433 -4.261 31.953 1.00 98.56 100 THR A CA 1
ATOM 767 C C . THR A 1 100 ? -13.726 -3.021 31.416 1.00 98.56 100 THR A C 1
ATOM 769 O O . THR A 1 100 ? -13.300 -2.991 30.253 1.00 98.56 100 THR A O 1
ATOM 772 N N . ALA A 1 101 ? -13.516 -2.009 32.258 1.00 98.56 101 ALA A N 1
ATOM 773 C CA . ALA A 1 101 ? -12.780 -0.802 31.887 1.00 98.56 101 ALA A CA 1
ATOM 774 C C . ALA A 1 101 ? -11.353 -1.121 31.407 1.00 98.56 101 ALA A C 1
ATOM 776 O O . ALA A 1 101 ? -10.862 -0.537 30.436 1.00 98.56 101 ALA A O 1
ATOM 777 N N . ALA A 1 102 ? -10.699 -2.105 32.034 1.00 98.50 102 ALA A N 1
ATOM 778 C CA . ALA A 1 102 ? -9.375 -2.576 31.632 1.00 98.50 102 ALA A CA 1
ATOM 779 C C . ALA A 1 102 ? -9.372 -3.159 30.207 1.00 98.50 102 ALA A C 1
ATOM 781 O O . ALA A 1 102 ? -8.462 -2.882 29.412 1.00 98.50 102 ALA A O 1
ATOM 782 N N . ARG A 1 103 ? -10.408 -3.929 29.841 1.00 98.50 103 ARG A N 1
ATOM 783 C CA . ARG A 1 103 ? -10.531 -4.457 28.479 1.00 98.50 103 ARG A CA 1
ATOM 784 C C . ARG A 1 103 ? -10.831 -3.344 27.479 1.00 98.50 103 ARG A C 1
ATOM 786 O O . ARG A 1 103 ? -10.176 -3.333 26.438 1.00 98.50 103 ARG A O 1
ATOM 793 N N . ALA A 1 104 ? -11.717 -2.396 27.804 1.00 98.56 104 ALA A N 1
ATOM 794 C CA . ALA A 1 104 ? -11.980 -1.214 26.973 1.00 98.56 104 ALA A CA 1
ATOM 795 C C . ALA A 1 104 ? -10.692 -0.435 26.660 1.00 98.56 104 ALA A C 1
ATOM 797 O O . ALA A 1 104 ? -10.415 -0.117 25.502 1.00 98.56 104 ALA A O 1
ATOM 798 N N . ALA A 1 105 ? -9.867 -0.184 27.683 1.00 98.62 105 ALA A N 1
ATOM 799 C CA . ALA A 1 105 ? -8.580 0.489 27.524 1.00 98.62 105 ALA A CA 1
ATOM 800 C C . ALA A 1 105 ? -7.630 -0.296 26.606 1.00 98.62 105 ALA A C 1
ATOM 802 O O . ALA A 1 105 ? -6.993 0.289 25.731 1.00 98.62 105 ALA A O 1
ATOM 803 N N . THR A 1 106 ? -7.572 -1.619 26.772 1.00 98.69 106 THR A N 1
ATOM 804 C CA . THR A 1 106 ? -6.733 -2.498 25.946 1.00 98.69 106 THR A CA 1
ATOM 805 C C . THR A 1 106 ? -7.137 -2.428 24.472 1.00 98.69 106 THR A C 1
ATOM 807 O O . THR A 1 106 ? -6.299 -2.118 23.629 1.00 98.69 106 THR A O 1
ATOM 810 N N . VAL A 1 107 ? -8.422 -2.632 24.155 1.00 98.50 107 VAL A N 1
ATOM 811 C CA . VAL A 1 107 ? -8.892 -2.633 22.755 1.00 98.50 107 VAL A CA 1
ATOM 812 C C . VAL A 1 107 ? -8.801 -1.250 22.103 1.00 98.50 107 VAL A C 1
ATOM 814 O O . VAL A 1 107 ? -8.514 -1.151 20.912 1.00 98.50 107 VAL A O 1
ATOM 817 N N . HIS A 1 108 ? -8.984 -0.172 22.875 1.00 98.69 108 HIS A N 1
ATOM 818 C CA . HIS A 1 108 ? -8.758 1.192 22.396 1.00 98.69 108 HIS A CA 1
ATOM 819 C C . HIS A 1 108 ? -7.285 1.412 22.025 1.00 98.69 108 HIS A C 1
ATOM 821 O O . HIS A 1 108 ? -6.978 1.907 20.939 1.00 98.69 108 HIS A O 1
ATOM 827 N N . ASN A 1 109 ? -6.362 1.008 22.901 1.00 98.44 109 ASN A N 1
ATOM 828 C CA . ASN A 1 109 ? -4.930 1.160 22.658 1.00 98.44 109 ASN A CA 1
ATOM 829 C C . ASN A 1 109 ? -4.459 0.313 21.468 1.00 98.44 109 ASN A C 1
ATOM 831 O O . ASN A 1 109 ? -3.681 0.808 20.656 1.00 98.44 109 ASN A O 1
ATOM 835 N N . GLU A 1 110 ? -4.962 -0.918 21.324 1.00 98.31 110 GLU A N 1
ATOM 836 C CA . GLU A 1 110 ? -4.716 -1.775 20.155 1.00 98.31 110 GLU A CA 1
ATOM 837 C C . GLU A 1 110 ? -5.169 -1.093 18.851 1.00 98.31 110 GLU A C 1
ATOM 839 O O . GLU A 1 110 ? -4.408 -1.048 17.881 1.00 98.31 110 GLU A O 1
ATOM 844 N N . LEU A 1 111 ? -6.375 -0.508 18.833 1.00 98.50 111 LEU A N 1
ATOM 845 C CA . LEU A 1 111 ? -6.912 0.203 17.668 1.00 98.50 111 LEU A CA 1
ATOM 846 C C . LEU A 1 111 ? -6.038 1.402 17.276 1.00 98.50 111 LEU A C 1
ATOM 848 O O . LEU A 1 111 ? -5.640 1.522 16.114 1.00 98.50 111 LEU A O 1
ATOM 852 N N . ILE A 1 112 ? -5.704 2.264 18.240 1.00 98.38 112 ILE A N 1
ATOM 853 C CA . ILE A 1 112 ? -4.877 3.454 18.001 1.00 98.38 112 ILE A CA 1
ATOM 854 C C . ILE A 1 112 ? -3.456 3.070 17.580 1.00 98.38 112 ILE A C 1
ATOM 856 O O . ILE A 1 112 ? -2.907 3.649 16.638 1.00 98.38 112 ILE A O 1
ATOM 860 N N . ALA A 1 113 ? -2.854 2.072 18.231 1.00 98.38 113 ALA A N 1
ATOM 861 C CA . ALA A 1 113 ? -1.530 1.583 17.869 1.00 98.38 113 ALA A CA 1
ATOM 862 C C . ALA A 1 113 ? -1.505 1.051 16.429 1.00 98.38 113 ALA A C 1
ATOM 864 O O . ALA A 1 113 ? -0.590 1.392 15.673 1.00 98.38 113 ALA A O 1
ATOM 865 N N . ALA A 1 114 ? -2.527 0.289 16.025 1.00 98.44 114 ALA A N 1
ATOM 866 C CA . ALA A 1 114 ? -2.642 -0.234 14.669 1.00 98.44 114 ALA A CA 1
ATOM 867 C C . ALA A 1 114 ? -2.869 0.878 13.627 1.00 98.44 114 ALA A C 1
ATOM 869 O O . ALA A 1 114 ? -2.212 0.869 12.583 1.00 98.44 114 ALA A O 1
ATOM 870 N N . ARG A 1 115 ? -3.714 1.882 13.919 1.00 98.31 115 ARG A N 1
ATOM 871 C CA . ARG A 1 115 ? -3.890 3.069 13.053 1.00 98.31 115 ARG A CA 1
ATOM 872 C C . ARG A 1 115 ? -2.558 3.789 12.838 1.00 98.31 115 ARG A C 1
ATOM 874 O O . ARG A 1 115 ? -2.168 4.085 11.707 1.00 98.31 115 ARG A O 1
ATOM 881 N N . ASN A 1 116 ? -1.831 4.032 13.925 1.00 98.25 116 ASN A N 1
ATOM 882 C CA . ASN A 1 116 ? -0.544 4.717 13.884 1.00 98.25 116 ASN A CA 1
ATOM 883 C C . ASN A 1 116 ? 0.520 3.899 13.143 1.00 98.25 116 ASN A C 1
ATOM 885 O O . ASN A 1 116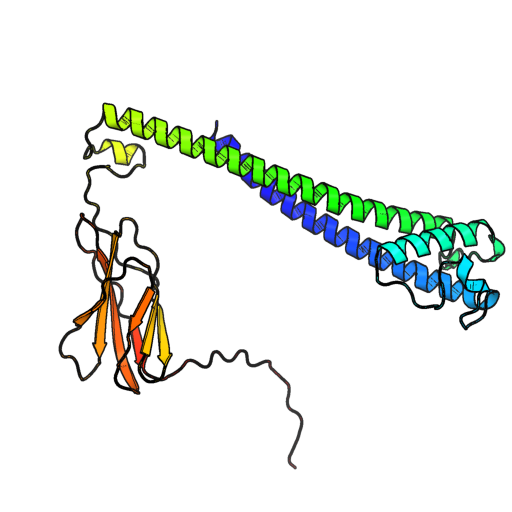 ? 1.324 4.476 12.413 1.00 98.25 116 ASN A O 1
ATOM 889 N N . ALA A 1 117 ? 0.513 2.571 13.282 1.00 98.31 117 ALA A N 1
ATOM 890 C CA . ALA A 1 117 ? 1.399 1.687 12.528 1.00 98.31 117 ALA A CA 1
ATOM 891 C C . ALA A 1 117 ? 1.153 1.789 11.016 1.00 98.31 117 ALA A C 1
ATOM 893 O O . ALA A 1 117 ? 2.109 1.976 10.267 1.00 98.31 117 ALA A O 1
ATOM 894 N N . VAL A 1 118 ? -0.112 1.779 10.571 1.00 98.56 118 VAL A N 1
ATOM 895 C CA . VAL A 1 118 ? -0.462 1.994 9.154 1.00 98.56 118 VAL A CA 1
ATOM 896 C C . VAL A 1 118 ? 0.065 3.339 8.652 1.00 98.56 118 VAL A C 1
ATOM 898 O O . VAL A 1 118 ? 0.686 3.393 7.591 1.00 98.56 118 VAL A O 1
ATOM 901 N N . ASN A 1 119 ? -0.154 4.421 9.404 1.00 98.19 119 ASN A N 1
ATOM 902 C CA . ASN A 1 119 ? 0.290 5.757 8.999 1.00 98.19 119 ASN A CA 1
ATOM 903 C C . ASN A 1 119 ? 1.817 5.846 8.889 1.00 98.19 119 ASN A C 1
ATOM 905 O O . ASN A 1 119 ? 2.325 6.319 7.875 1.00 98.19 119 ASN A O 1
ATOM 909 N N . ARG A 1 120 ? 2.551 5.324 9.881 1.00 98.31 120 ARG A N 1
ATOM 910 C CA . ARG A 1 120 ? 4.020 5.262 9.830 1.00 98.31 120 ARG A CA 1
ATOM 911 C C . ARG A 1 120 ? 4.511 4.454 8.633 1.00 98.31 120 ARG A C 1
ATOM 913 O O . ARG A 1 120 ? 5.412 4.898 7.925 1.00 98.31 120 ARG A O 1
ATOM 920 N N . GLN A 1 121 ? 3.905 3.296 8.383 1.00 98.12 121 GLN A N 1
ATOM 921 C CA . GLN A 1 121 ? 4.350 2.413 7.313 1.00 98.12 121 GLN A CA 1
ATOM 922 C C . GLN A 1 121 ? 4.087 2.993 5.918 1.00 98.12 121 GLN A C 1
ATOM 924 O O . GLN A 1 121 ? 4.892 2.783 5.012 1.00 98.12 121 GLN A O 1
ATOM 929 N N . LYS A 1 122 ? 3.013 3.778 5.742 1.00 97.81 122 LYS A N 1
ATOM 930 C CA . LYS A 1 122 ? 2.793 4.547 4.505 1.00 97.81 122 LYS A CA 1
ATOM 931 C C . LYS A 1 122 ? 3.949 5.510 4.236 1.00 97.81 122 LYS A C 1
ATOM 933 O O . LYS A 1 122 ? 4.512 5.475 3.146 1.00 97.81 122 LYS A O 1
ATOM 938 N N . THR A 1 123 ? 4.359 6.283 5.242 1.00 97.81 123 THR A N 1
ATOM 939 C CA . THR A 1 123 ? 5.500 7.203 5.122 1.00 97.81 123 THR A CA 1
ATOM 940 C C . THR A 1 123 ? 6.804 6.465 4.810 1.00 97.81 123 THR A C 1
ATOM 942 O O . THR A 1 123 ? 7.564 6.898 3.947 1.00 97.81 123 THR A O 1
ATOM 945 N N . ILE A 1 124 ? 7.064 5.325 5.459 1.00 96.94 124 ILE A N 1
ATOM 946 C CA . ILE A 1 124 ? 8.253 4.499 5.180 1.00 96.94 124 ILE A CA 1
ATOM 947 C C . ILE A 1 124 ? 8.257 4.022 3.724 1.00 96.94 124 ILE A C 1
ATOM 949 O O . ILE A 1 124 ? 9.282 4.108 3.045 1.00 96.94 124 ILE A O 1
ATOM 953 N N . TRP A 1 125 ? 7.114 3.550 3.225 1.00 96.25 125 TRP A N 1
ATOM 954 C CA . TRP A 1 125 ? 6.982 3.101 1.843 1.00 96.25 125 TRP A CA 1
ATOM 955 C C . TRP A 1 125 ? 7.214 4.241 0.837 1.00 96.25 125 TRP A C 1
ATOM 957 O O . TRP A 1 125 ? 7.958 4.058 -0.128 1.00 96.25 125 TRP A O 1
ATOM 967 N N . GLU A 1 126 ? 6.660 5.430 1.086 1.00 94.50 126 GLU A N 1
ATOM 968 C CA . GLU A 1 126 ? 6.875 6.631 0.261 1.00 94.50 126 GLU A CA 1
ATOM 969 C C . GLU A 1 126 ? 8.348 7.067 0.223 1.00 94.50 126 GLU A C 1
ATOM 971 O O . GLU A 1 126 ? 8.908 7.331 -0.850 1.00 94.50 126 GLU A O 1
ATOM 976 N N . LEU A 1 127 ? 9.016 7.076 1.380 1.00 95.81 127 LEU A N 1
ATOM 977 C CA . LEU A 1 127 ? 10.446 7.373 1.474 1.00 95.81 127 LEU A CA 1
ATOM 978 C C . LEU A 1 127 ? 11.299 6.326 0.746 1.00 95.81 127 LEU A C 1
ATOM 980 O O . LEU A 1 127 ? 12.247 6.689 0.046 1.00 95.81 127 LEU A O 1
ATOM 984 N N . ALA A 1 128 ? 10.956 5.039 0.856 1.00 94.75 128 ALA A N 1
ATOM 985 C CA . ALA A 1 128 ? 11.661 3.960 0.166 1.00 94.75 128 ALA A CA 1
ATOM 986 C C . ALA A 1 128 ? 11.545 4.081 -1.363 1.00 94.75 128 ALA A C 1
ATOM 988 O O . ALA A 1 128 ? 12.555 3.949 -2.060 1.00 94.75 128 ALA A O 1
ATOM 989 N N . MET A 1 129 ? 10.354 4.407 -1.881 1.00 91.38 129 MET A N 1
ATOM 990 C CA . MET A 1 129 ? 10.151 4.664 -3.314 1.00 91.38 129 MET A CA 1
ATOM 991 C C . MET A 1 129 ? 11.004 5.837 -3.798 1.00 91.38 129 MET A C 1
ATOM 993 O O . MET A 1 129 ? 11.750 5.699 -4.767 1.00 91.38 129 MET A O 1
ATOM 997 N N . THR A 1 130 ? 10.975 6.955 -3.072 1.00 93.69 130 THR A N 1
ATOM 998 C CA . THR A 1 130 ? 11.773 8.143 -3.409 1.00 93.69 130 THR A CA 1
ATOM 999 C C . THR A 1 130 ? 13.271 7.820 -3.410 1.00 93.69 130 THR A C 1
ATOM 1001 O O . THR A 1 130 ? 14.008 8.163 -4.337 1.00 93.69 130 THR A O 1
ATOM 1004 N N . ALA A 1 131 ? 13.736 7.094 -2.392 1.00 93.06 131 ALA A N 1
ATOM 1005 C CA . ALA A 1 131 ? 15.127 6.682 -2.261 1.00 93.06 131 ALA A CA 1
ATOM 1006 C C . ALA A 1 131 ? 15.577 5.726 -3.379 1.00 93.06 131 ALA A C 1
ATOM 1008 O O . ALA A 1 131 ? 16.729 5.813 -3.824 1.00 93.06 131 ALA A O 1
ATOM 1009 N N . ARG A 1 132 ? 14.696 4.823 -3.830 1.00 95.38 132 ARG A N 1
ATOM 1010 C CA . ARG A 1 132 ? 14.912 3.948 -4.992 1.00 95.38 132 ARG A CA 1
ATOM 1011 C C . ARG A 1 132 ? 15.016 4.768 -6.278 1.00 95.38 132 ARG A C 1
ATOM 1013 O O . ARG A 1 132 ? 15.956 4.563 -7.045 1.00 95.38 132 ARG A O 1
ATOM 1020 N N . ASP A 1 133 ? 14.115 5.721 -6.491 1.00 92.12 133 ASP A N 1
ATOM 1021 C CA . ASP A 1 133 ? 14.068 6.522 -7.719 1.00 92.12 133 ASP A CA 1
ATOM 1022 C C . ASP A 1 133 ? 15.304 7.423 -7.863 1.00 92.12 133 ASP A C 1
ATOM 1024 O O . ASP A 1 133 ? 15.903 7.492 -8.943 1.00 92.12 133 ASP A O 1
ATOM 1028 N N . LEU A 1 134 ? 15.769 8.016 -6.756 1.00 91.62 134 LEU A N 1
ATOM 1029 C CA . LEU A 1 134 ? 17.035 8.757 -6.701 1.00 91.62 134 LEU A CA 1
ATOM 1030 C C . LEU A 1 134 ? 18.237 7.875 -7.070 1.00 91.62 134 LEU A C 1
ATOM 1032 O O . LEU A 1 134 ? 19.107 8.284 -7.844 1.00 91.62 134 LEU A O 1
ATOM 1036 N N . ARG A 1 135 ? 18.283 6.637 -6.565 1.00 91.31 135 ARG A N 1
ATOM 1037 C CA . ARG A 1 135 ? 19.350 5.677 -6.897 1.00 91.31 135 ARG A CA 1
ATOM 1038 C C . ARG A 1 135 ? 19.304 5.261 -8.363 1.00 91.31 135 ARG A C 1
ATOM 1040 O O . ARG A 1 135 ? 20.349 5.213 -9.011 1.00 91.31 135 ARG A O 1
ATOM 1047 N N . ALA A 1 136 ? 18.113 5.025 -8.909 1.00 90.12 136 ALA A N 1
ATOM 1048 C CA . ALA A 1 136 ? 17.939 4.700 -10.321 1.00 90.12 136 ALA A CA 1
ATOM 1049 C C . ALA A 1 136 ? 18.403 5.860 -11.219 1.00 90.12 136 ALA A C 1
ATOM 1051 O O . ALA A 1 136 ? 19.093 5.643 -12.219 1.00 90.12 136 ALA A O 1
ATOM 1052 N N . ALA A 1 137 ? 18.090 7.104 -10.840 1.00 88.88 137 ALA A N 1
ATOM 1053 C CA . ALA A 1 137 ? 18.574 8.293 -11.536 1.00 88.88 137 ALA A CA 1
ATOM 1054 C C . ALA A 1 137 ? 20.106 8.393 -11.507 1.00 88.88 137 ALA A C 1
ATOM 1056 O O . ALA A 1 137 ? 20.722 8.669 -12.539 1.00 88.88 137 ALA A O 1
ATOM 1057 N N . GLN A 1 138 ? 20.728 8.098 -10.363 1.00 92.00 138 GLN A N 1
ATOM 1058 C CA . GLN A 1 138 ? 22.182 8.098 -10.230 1.00 92.00 138 GLN A CA 1
ATOM 1059 C C . GLN A 1 138 ? 22.853 7.033 -11.114 1.00 92.00 138 GLN A C 1
ATOM 1061 O O . GLN A 1 138 ? 23.835 7.345 -11.789 1.00 92.00 138 GLN A O 1
ATOM 1066 N N . VAL A 1 139 ? 22.315 5.808 -11.165 1.00 92.19 139 VAL A N 1
ATOM 1067 C CA . VAL A 1 139 ? 22.829 4.746 -12.054 1.00 92.19 139 VAL A CA 1
ATOM 1068 C C . VAL A 1 139 ? 22.732 5.178 -13.520 1.00 92.19 139 VAL A C 1
ATOM 1070 O O . VAL A 1 139 ? 23.722 5.108 -14.247 1.00 92.19 139 VAL A O 1
ATOM 1073 N N . ARG A 1 140 ? 21.585 5.724 -13.951 1.00 90.88 140 ARG A N 1
ATOM 1074 C CA . ARG A 1 140 ? 21.424 6.248 -15.321 1.00 90.88 140 ARG A CA 1
ATOM 1075 C C . ARG A 1 140 ? 22.413 7.372 -15.632 1.00 90.88 140 ARG A C 1
ATOM 1077 O O . ARG A 1 140 ? 22.958 7.413 -16.733 1.00 90.88 140 ARG A O 1
ATOM 1084 N N . LYS A 1 141 ? 22.661 8.277 -14.679 1.00 91.56 141 LYS A N 1
ATOM 1085 C CA . LYS A 1 141 ? 23.642 9.362 -14.830 1.00 91.56 141 LYS A CA 1
ATOM 1086 C C . LYS A 1 141 ? 25.052 8.812 -15.052 1.00 91.56 141 LYS A C 1
ATOM 1088 O O . LYS A 1 141 ? 25.746 9.287 -15.946 1.00 91.56 141 LYS A O 1
ATOM 1093 N N . GLN A 1 142 ? 25.454 7.802 -14.282 1.00 92.75 142 GLN A N 1
ATOM 1094 C CA . GLN A 1 142 ? 26.762 7.160 -14.430 1.00 92.75 142 GLN A CA 1
ATOM 1095 C C . GLN A 1 142 ? 26.896 6.413 -15.758 1.00 92.75 142 GLN A C 1
ATOM 1097 O O . GLN A 1 142 ? 27.908 6.577 -16.429 1.00 92.75 142 GLN A O 1
ATOM 1102 N N . LEU A 1 143 ? 25.867 5.672 -16.185 1.00 91.19 143 LEU A N 1
ATOM 1103 C CA . LEU A 1 143 ? 25.875 4.995 -17.487 1.00 91.19 143 LEU A CA 1
ATOM 1104 C C . LEU A 1 143 ? 25.992 5.990 -18.649 1.00 91.19 143 LEU A C 1
ATOM 1106 O O . LEU A 1 143 ? 26.781 5.776 -19.562 1.00 91.19 143 LEU A O 1
ATOM 1110 N N . ARG A 1 144 ? 25.271 7.118 -18.596 1.00 89.19 144 ARG A N 1
ATOM 1111 C CA . ARG A 1 144 ? 25.399 8.186 -19.605 1.00 89.19 144 ARG A CA 1
ATOM 1112 C C . ARG A 1 144 ? 26.798 8.802 -19.625 1.00 89.19 144 ARG A C 1
ATOM 1114 O O . ARG A 1 144 ? 27.316 9.081 -20.701 1.00 89.19 144 ARG A O 1
ATOM 1121 N N . ALA A 1 145 ? 27.403 9.016 -18.456 1.00 91.69 145 ALA A N 1
ATOM 1122 C CA . ALA A 1 145 ? 28.770 9.522 -18.361 1.00 91.69 145 ALA A CA 1
ATOM 1123 C C . ALA A 1 145 ? 29.780 8.525 -18.955 1.00 91.69 145 ALA A C 1
ATOM 1125 O O . ALA A 1 145 ? 30.608 8.927 -19.768 1.00 91.69 145 ALA A O 1
ATOM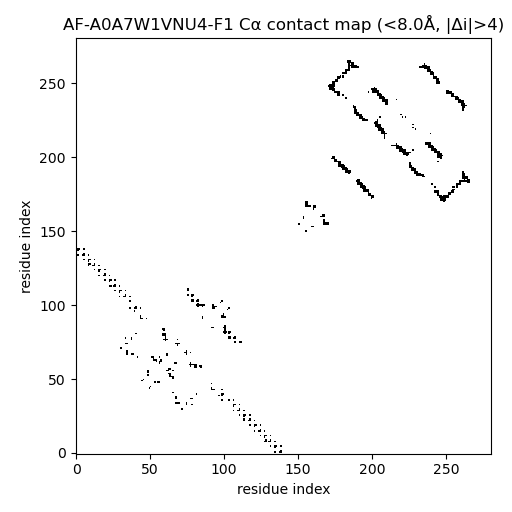 1126 N N . LEU A 1 146 ? 29.639 7.233 -18.640 1.00 92.19 146 LEU A N 1
ATOM 1127 C CA . LEU A 1 146 ? 30.460 6.164 -19.210 1.00 92.19 146 LEU A CA 1
ATOM 1128 C C . LEU A 1 146 ? 30.333 6.109 -20.737 1.00 92.19 146 LEU A C 1
ATOM 1130 O O . LEU A 1 146 ? 31.342 6.097 -21.431 1.00 92.19 146 LEU A O 1
ATOM 1134 N N . ILE A 1 147 ? 29.108 6.141 -21.275 1.00 90.12 147 ILE A N 1
ATOM 1135 C CA . ILE A 1 147 ? 28.883 6.177 -22.729 1.00 90.12 147 ILE A CA 1
ATOM 1136 C C . ILE A 1 147 ? 29.575 7.397 -23.347 1.00 90.12 147 ILE A C 1
ATOM 1138 O O . ILE A 1 147 ? 30.235 7.264 -24.370 1.00 90.12 147 ILE A O 1
ATOM 1142 N N . LYS A 1 148 ? 29.483 8.578 -22.721 1.00 91.50 148 LYS A N 1
ATOM 1143 C CA . LYS A 1 148 ? 30.157 9.786 -23.218 1.00 91.50 148 LYS A CA 1
ATOM 1144 C C . LYS A 1 148 ? 31.677 9.612 -23.280 1.00 91.50 148 LYS A C 1
ATOM 1146 O O . LYS A 1 148 ? 32.282 10.020 -24.265 1.00 91.50 148 LYS A O 1
ATOM 1151 N N . GLU A 1 149 ? 32.285 9.016 -22.258 1.00 94.69 149 GLU A N 1
ATOM 1152 C CA . GLU A 1 149 ? 33.725 8.730 -22.249 1.00 94.69 149 GLU A CA 1
ATOM 1153 C C . GLU A 1 149 ? 34.115 7.701 -23.314 1.00 94.69 149 GLU A C 1
ATOM 1155 O O . GLU A 1 149 ? 35.105 7.896 -24.024 1.00 94.69 149 GLU A O 1
ATOM 1160 N N . LEU A 1 150 ? 33.321 6.637 -23.469 1.00 92.94 150 LEU A N 1
ATOM 1161 C CA . LEU A 1 150 ? 33.532 5.623 -24.501 1.00 92.94 150 LEU A CA 1
ATOM 1162 C C . LEU A 1 150 ? 33.428 6.224 -25.907 1.00 92.94 150 LEU A C 1
ATOM 1164 O O . LEU A 1 150 ? 34.284 5.937 -26.736 1.00 92.94 150 LEU A O 1
ATOM 1168 N N . SER A 1 151 ? 32.477 7.126 -26.161 1.00 91.38 151 SER A N 1
ATOM 1169 C CA . SER A 1 151 ? 32.313 7.798 -27.461 1.00 91.38 151 SER A CA 1
ATOM 1170 C C . SER A 1 151 ? 33.491 8.679 -27.872 1.00 91.38 151 SER A C 1
ATOM 1172 O O . SER A 1 151 ? 33.637 8.975 -29.053 1.00 91.38 151 SER A O 1
ATOM 1174 N N . VAL A 1 152 ? 34.338 9.105 -26.930 1.00 93.69 152 VAL A N 1
ATOM 1175 C CA . VAL A 1 152 ? 35.575 9.840 -27.249 1.00 93.69 152 VAL A CA 1
ATOM 1176 C C . VAL A 1 152 ? 36.693 8.887 -27.692 1.00 93.69 152 VAL A C 1
ATOM 1178 O O . VAL A 1 152 ? 37.609 9.301 -28.397 1.00 93.69 152 VAL A O 1
ATOM 1181 N N . ARG A 1 153 ? 36.642 7.615 -27.278 1.00 94.69 153 ARG A N 1
ATOM 1182 C CA . ARG A 1 153 ? 37.726 6.635 -27.479 1.00 94.69 153 ARG A CA 1
ATOM 1183 C C . ARG A 1 153 ? 37.404 5.550 -28.499 1.00 94.69 153 ARG A C 1
ATOM 1185 O O . ARG A 1 153 ? 38.324 4.951 -29.045 1.00 94.69 153 ARG A O 1
ATOM 1192 N N . LEU A 1 154 ? 36.125 5.267 -28.712 1.00 92.25 154 LEU A N 1
ATOM 1193 C CA . LEU A 1 154 ? 35.630 4.229 -29.603 1.00 92.25 154 LEU A CA 1
ATOM 1194 C C . LEU A 1 154 ? 34.910 4.871 -30.779 1.00 92.25 154 LEU A C 1
ATOM 1196 O O . LEU A 1 154 ? 34.150 5.828 -30.618 1.00 92.25 154 LEU A O 1
ATOM 1200 N N . THR A 1 155 ? 35.098 4.300 -31.964 1.00 91.06 155 THR A N 1
ATOM 1201 C CA . THR A 1 155 ? 34.293 4.702 -33.118 1.00 91.06 155 THR A CA 1
ATOM 1202 C C . THR A 1 155 ? 32.843 4.221 -32.945 1.00 91.06 155 THR A C 1
ATOM 1204 O O . THR A 1 155 ? 32.593 3.251 -32.223 1.00 91.06 155 THR A O 1
ATOM 1207 N N . PRO A 1 156 ? 31.853 4.848 -33.608 1.00 86.25 156 PRO A N 1
ATOM 1208 C CA . PRO A 1 156 ? 30.448 4.449 -33.478 1.00 86.25 156 PRO A CA 1
ATOM 1209 C C . PRO A 1 156 ? 30.135 2.995 -33.884 1.00 86.25 156 PRO A C 1
ATOM 1211 O O . PRO A 1 156 ? 29.099 2.470 -33.482 1.00 86.25 156 PRO A O 1
ATOM 1214 N N . LEU A 1 157 ? 30.997 2.347 -34.674 1.00 85.44 157 LEU A N 1
ATOM 1215 C CA . LEU A 1 157 ? 30.835 0.962 -35.143 1.00 85.44 157 LEU A CA 1
ATOM 1216 C C . LEU A 1 157 ? 31.756 -0.041 -34.427 1.00 85.44 157 LEU A C 1
ATOM 1218 O O . LEU A 1 157 ? 31.756 -1.222 -34.775 1.00 85.44 157 LEU A O 1
ATOM 1222 N N . ASP A 1 158 ? 32.516 0.408 -33.428 1.00 89.69 158 ASP A N 1
ATOM 1223 C CA . ASP A 1 158 ? 33.489 -0.421 -32.716 1.00 89.69 158 ASP A CA 1
ATOM 1224 C C . ASP A 1 158 ? 32.825 -1.625 -32.016 1.00 89.69 158 ASP A C 1
ATOM 1226 O O . ASP A 1 158 ? 31.814 -1.499 -31.324 1.00 89.69 158 ASP A O 1
ATOM 1230 N N . GLU A 1 159 ? 33.404 -2.813 -32.179 1.00 87.44 159 GLU A N 1
ATOM 1231 C CA . GLU A 1 159 ? 32.960 -4.074 -31.565 1.00 87.44 159 GLU A CA 1
ATOM 1232 C C . GLU A 1 159 ? 32.899 -3.997 -30.036 1.00 87.44 159 GLU A C 1
ATOM 1234 O O . GLU A 1 159 ? 32.032 -4.609 -29.408 1.00 87.44 159 GLU A O 1
ATOM 1239 N N . ARG A 1 160 ? 33.778 -3.194 -29.427 1.00 90.81 160 ARG A N 1
ATOM 1240 C CA . ARG A 1 160 ? 33.897 -3.087 -27.969 1.00 90.81 160 ARG A CA 1
ATOM 1241 C C . ARG A 1 160 ? 32.657 -2.501 -27.307 1.00 90.81 160 ARG A C 1
ATOM 1243 O O . ARG A 1 160 ? 32.430 -2.800 -26.140 1.00 90.81 160 ARG A O 1
ATOM 1250 N N . TRP A 1 161 ? 31.822 -1.742 -28.022 1.00 87.12 161 TRP A N 1
ATOM 1251 C CA . TRP A 1 161 ? 30.521 -1.311 -27.496 1.00 87.12 161 TRP A CA 1
ATOM 1252 C C . TRP A 1 161 ? 29.681 -2.501 -27.022 1.00 87.12 161 TRP A C 1
ATOM 1254 O O . TRP A 1 161 ? 29.177 -2.477 -25.899 1.00 87.12 161 TRP A O 1
ATOM 1264 N N . ALA A 1 162 ? 29.625 -3.572 -27.821 1.00 85.19 162 ALA A N 1
ATOM 1265 C CA . ALA A 1 162 ? 28.890 -4.786 -27.479 1.00 85.19 162 ALA A CA 1
ATOM 1266 C C . ALA A 1 162 ? 29.528 -5.528 -26.295 1.00 85.19 162 ALA A C 1
ATOM 1268 O O . ALA A 1 162 ? 28.814 -6.049 -25.443 1.00 85.19 162 ALA A O 1
ATOM 1269 N N . ALA A 1 163 ? 30.861 -5.508 -26.179 1.00 86.25 163 ALA A N 1
ATOM 1270 C CA . ALA A 1 163 ? 31.567 -6.086 -25.033 1.00 86.25 163 ALA A CA 1
ATOM 1271 C C . ALA A 1 163 ? 31.245 -5.368 -23.705 1.00 86.25 163 ALA A C 1
ATOM 1273 O O . ALA A 1 163 ? 31.250 -5.997 -22.650 1.00 86.25 163 ALA A O 1
ATOM 1274 N N . PHE A 1 164 ? 30.913 -4.072 -23.748 1.00 84.56 164 PHE A N 1
ATOM 1275 C CA . PHE A 1 164 ? 30.384 -3.323 -22.599 1.00 84.56 164 PHE A CA 1
ATOM 1276 C C . PHE A 1 164 ? 28.868 -3.509 -22.385 1.00 84.56 164 PHE A C 1
ATOM 1278 O O . PHE A 1 164 ? 28.307 -2.908 -21.469 1.00 84.56 164 PHE A O 1
ATOM 1285 N N . GLY A 1 165 ? 28.196 -4.316 -23.213 1.00 83.25 165 GLY A N 1
ATOM 1286 C CA . GLY A 1 165 ? 26.744 -4.501 -23.180 1.00 83.25 165 GLY A CA 1
ATOM 1287 C C . GLY A 1 165 ? 25.953 -3.320 -23.754 1.00 83.25 165 GLY A C 1
ATOM 1288 O O . GLY A 1 165 ? 24.764 -3.186 -23.471 1.00 83.25 165 GLY A O 1
ATOM 1289 N N . PHE A 1 166 ? 26.596 -2.444 -24.532 1.00 84.12 166 PHE A N 1
ATOM 1290 C CA . PHE A 1 166 ? 25.948 -1.322 -25.207 1.00 84.12 166 PHE A CA 1
ATOM 1291 C C . PHE A 1 166 ? 25.721 -1.613 -26.691 1.00 84.12 166 PHE A C 1
ATOM 1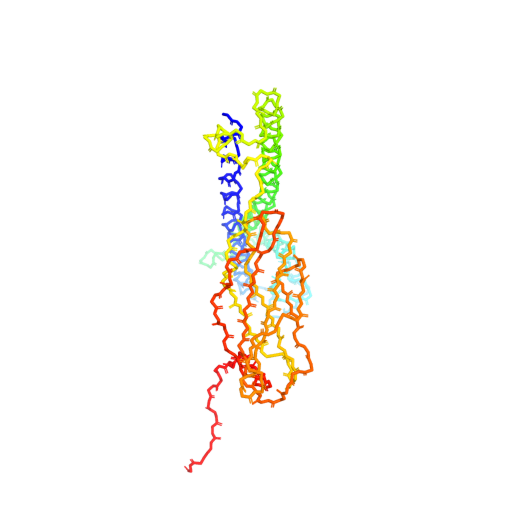293 O O . PHE A 1 166 ? 26.525 -2.264 -27.357 1.00 84.12 166 PHE A O 1
ATOM 1300 N N . ASN A 1 167 ? 24.657 -1.033 -27.243 1.00 79.06 167 ASN A N 1
ATOM 1301 C CA . ASN A 1 167 ? 24.471 -0.990 -28.689 1.00 79.06 167 ASN A CA 1
ATOM 1302 C C . ASN A 1 167 ? 25.519 -0.061 -29.321 1.00 79.06 167 ASN A C 1
ATOM 1304 O O . ASN A 1 167 ? 25.797 1.019 -28.797 1.00 79.06 167 ASN A O 1
ATOM 1308 N N . LYS A 1 168 ? 26.072 -0.467 -30.469 1.00 81.94 168 LYS A N 1
ATOM 1309 C CA . LYS A 1 168 ? 26.996 0.339 -31.282 1.00 81.94 168 LYS A CA 1
ATOM 1310 C C . LYS A 1 168 ? 26.279 1.618 -31.767 1.00 81.94 168 LYS A C 1
ATOM 1312 O O . LYS A 1 168 ? 25.332 1.489 -32.543 1.00 81.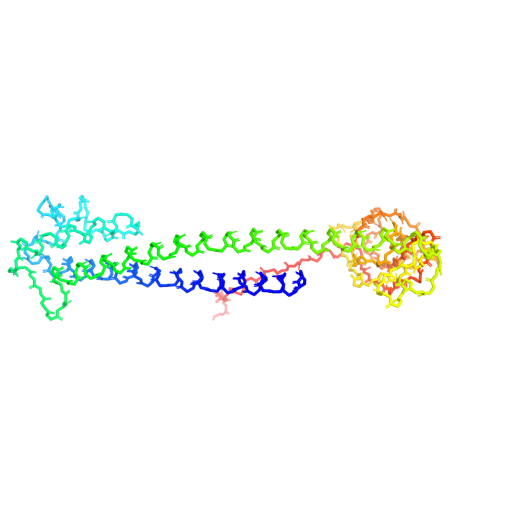94 168 LYS A O 1
ATOM 1317 N N . PRO A 1 169 ? 26.694 2.840 -31.374 1.00 79.81 169 PRO A N 1
ATOM 1318 C CA . PRO A 1 169 ? 25.953 4.074 -31.680 1.00 79.81 169 PRO A CA 1
ATOM 1319 C C . PRO A 1 169 ? 25.776 4.378 -33.173 1.00 79.81 169 PRO A C 1
ATOM 1321 O O . PRO A 1 169 ? 24.836 5.066 -33.559 1.00 79.81 169 PRO A O 1
ATOM 1324 N N . GLY A 1 170 ? 26.694 3.898 -34.012 1.00 71.38 170 GLY A N 1
ATOM 1325 C CA . GLY A 1 170 ? 26.647 4.061 -35.465 1.00 71.38 170 GLY A CA 1
ATOM 1326 C C . GLY A 1 170 ? 26.081 2.852 -36.197 1.00 71.38 170 GLY A C 1
ATOM 1327 O O . GLY A 1 170 ? 25.952 2.905 -37.420 1.00 71.38 170 GLY A O 1
ATOM 1328 N N . ALA A 1 171 ? 25.770 1.760 -35.490 1.00 68.88 171 ALA A N 1
ATOM 1329 C CA . ALA A 1 171 ? 25.168 0.604 -36.127 1.00 68.88 171 ALA A CA 1
ATOM 1330 C C . ALA A 1 171 ? 23.731 0.938 -36.500 1.00 68.88 171 ALA A C 1
ATOM 1332 O O . ALA A 1 171 ? 22.908 1.319 -35.669 1.00 68.88 171 ALA A O 1
ATOM 1333 N N . LYS A 1 172 ? 23.424 0.753 -37.777 1.00 70.69 172 LYS A N 1
ATOM 1334 C CA . LYS A 1 172 ? 22.051 0.725 -38.239 1.00 70.69 172 LYS A CA 1
ATOM 1335 C C . LYS A 1 172 ? 21.504 -0.661 -37.878 1.00 70.69 172 LYS A C 1
ATOM 1337 O O . LYS A 1 172 ? 21.771 -1.630 -38.580 1.00 70.69 172 LYS A O 1
ATOM 1342 N N . VAL A 1 173 ? 20.844 -0.773 -36.727 1.00 70.88 173 VAL A N 1
ATOM 1343 C CA . VAL A 1 173 ? 20.337 -2.059 -36.220 1.00 70.88 173 VAL A CA 1
ATOM 1344 C C . VAL A 1 173 ? 19.041 -2.393 -36.940 1.00 70.88 173 VAL A C 1
ATOM 1346 O O . VAL A 1 173 ? 18.044 -1.700 -36.752 1.00 70.88 173 VAL A O 1
ATOM 1349 N N . ARG A 1 174 ? 19.057 -3.438 -37.770 1.00 83.12 174 ARG A N 1
ATOM 1350 C CA . ARG A 1 174 ? 17.832 -4.026 -38.314 1.00 83.12 174 ARG A CA 1
ATOM 1351 C C . ARG A 1 174 ? 16.999 -4.561 -37.137 1.00 83.12 174 ARG A C 1
ATOM 1353 O O . ARG A 1 174 ? 17.557 -5.338 -36.362 1.00 83.12 174 ARG A O 1
ATOM 1360 N N . PRO A 1 175 ? 15.730 -4.155 -36.966 1.00 87.88 175 PRO A N 1
ATOM 1361 C CA . PRO A 1 175 ? 14.898 -4.662 -35.881 1.00 87.88 175 PRO A CA 1
ATOM 1362 C C . PRO A 1 175 ? 14.627 -6.162 -36.036 1.00 87.88 175 PRO A C 1
ATOM 1364 O O . PRO A 1 175 ? 14.760 -6.726 -37.125 1.00 87.88 175 PRO A O 1
ATOM 1367 N N . GLU A 1 176 ? 14.201 -6.799 -34.952 1.00 89.94 176 GLU A N 1
ATOM 1368 C CA . GLU A 1 176 ? 13.647 -8.155 -34.988 1.00 89.94 176 GLU A CA 1
ATOM 1369 C C . GLU A 1 176 ? 12.172 -8.133 -35.423 1.00 89.94 176 GLU A C 1
ATOM 1371 O O . GLU A 1 176 ? 11.508 -7.090 -35.370 1.00 89.94 176 GLU A O 1
ATOM 1376 N N . ALA A 1 177 ? 11.658 -9.276 -35.891 1.00 93.88 177 ALA A N 1
ATOM 1377 C CA . ALA A 1 177 ? 10.246 -9.410 -36.248 1.00 93.88 177 ALA A CA 1
ATOM 1378 C C . ALA A 1 177 ? 9.363 -9.099 -35.018 1.00 93.88 177 ALA A C 1
ATOM 1380 O O . ALA A 1 177 ? 9.699 -9.551 -33.921 1.00 93.88 177 ALA A O 1
ATOM 1381 N N . PRO A 1 178 ? 8.274 -8.321 -35.157 1.00 95.25 178 PRO A N 1
ATOM 1382 C CA . PRO A 1 178 ? 7.301 -8.123 -34.083 1.00 95.25 178 PRO A CA 1
ATOM 1383 C C . PRO A 1 178 ? 6.733 -9.454 -33.581 1.00 95.25 178 PRO A C 1
ATOM 1385 O O . PRO A 1 178 ? 6.406 -10.336 -34.376 1.00 95.25 178 PRO A O 1
ATOM 1388 N N . THR A 1 179 ? 6.585 -9.585 -32.264 1.00 94.62 179 THR A N 1
ATOM 1389 C CA . THR A 1 179 ? 6.014 -10.769 -31.599 1.00 94.62 179 THR A CA 1
ATOM 1390 C C . THR A 1 179 ? 4.710 -10.420 -30.891 1.00 94.62 179 THR A C 1
ATOM 1392 O O . THR A 1 179 ? 4.396 -9.243 -30.708 1.00 94.62 179 THR A O 1
ATOM 1395 N N . ASN A 1 180 ? 3.963 -11.444 -30.462 1.00 93.19 180 ASN A N 1
ATOM 1396 C CA . ASN A 1 180 ? 2.677 -11.288 -29.771 1.00 93.19 180 ASN A CA 1
ATOM 1397 C C . ASN A 1 180 ? 1.683 -10.417 -30.555 1.00 93.19 180 ASN A C 1
ATOM 1399 O O . ASN A 1 180 ? 0.963 -9.601 -29.983 1.00 93.19 180 ASN A O 1
ATOM 1403 N N . VAL A 1 181 ? 1.658 -10.593 -31.881 1.00 94.94 181 VAL A N 1
ATOM 1404 C CA . VAL A 1 181 ? 0.673 -9.939 -32.741 1.00 94.94 181 VAL A CA 1
ATOM 1405 C C . VAL A 1 181 ? -0.701 -10.500 -32.392 1.00 94.94 181 VAL A C 1
ATOM 1407 O O . VAL A 1 181 ? -0.946 -11.700 -32.484 1.00 94.94 181 VAL A O 1
ATOM 1410 N N . THR A 1 182 ? -1.591 -9.620 -31.963 1.00 93.31 182 THR A N 1
ATOM 1411 C CA . THR A 1 182 ? -2.968 -9.936 -31.593 1.00 93.31 182 THR A CA 1
ATOM 1412 C C . THR A 1 182 ? -3.897 -9.126 -32.468 1.00 93.31 182 THR A C 1
ATOM 1414 O O . THR A 1 182 ? -3.694 -7.931 -32.662 1.00 93.31 182 THR A O 1
ATOM 1417 N N . VAL A 1 183 ? -4.900 -9.794 -33.027 1.00 92.56 183 VAL A N 1
ATOM 1418 C CA . VAL A 1 183 ? -5.817 -9.212 -34.001 1.00 92.56 183 VAL A CA 1
ATOM 1419 C C . VAL A 1 183 ? -7.236 -9.504 -33.537 1.00 92.56 183 VAL A C 1
ATOM 1421 O O . VAL A 1 183 ? -7.574 -10.656 -33.264 1.00 92.56 183 VAL A O 1
ATOM 1424 N N . VAL A 1 184 ? -8.061 -8.467 -33.417 1.00 90.50 184 VAL A N 1
ATOM 1425 C CA . VAL A 1 184 ? -9.435 -8.576 -32.914 1.00 90.50 184 VAL A CA 1
ATOM 1426 C C . VAL A 1 184 ? -10.402 -7.804 -33.801 1.00 90.50 184 VAL A C 1
ATOM 1428 O O . VAL A 1 184 ? -10.153 -6.655 -34.162 1.00 90.50 184 VAL A O 1
ATOM 1431 N N . SER A 1 185 ? -11.535 -8.420 -34.136 1.00 87.94 185 SER A N 1
ATOM 1432 C CA . SER A 1 185 ? -12.629 -7.713 -34.806 1.00 87.94 185 SER A CA 1
ATOM 1433 C C . SER A 1 185 ? -13.292 -6.758 -33.820 1.00 87.94 185 SER A C 1
ATOM 1435 O O . SER A 1 185 ? -13.772 -7.187 -32.769 1.00 87.94 185 SER A O 1
ATOM 1437 N N . VAL A 1 186 ? -13.338 -5.472 -34.162 1.00 88.50 186 VAL A N 1
ATOM 1438 C CA . VAL A 1 186 ? -13.930 -4.427 -33.306 1.00 88.50 186 VAL A CA 1
ATOM 1439 C C . VAL A 1 186 ? -15.252 -3.892 -33.852 1.00 88.50 186 VAL A C 1
ATOM 1441 O O . VAL A 1 186 ? -16.047 -3.346 -33.091 1.00 88.50 186 VAL A O 1
ATOM 1444 N N . ALA A 1 187 ? -15.510 -4.081 -35.148 1.00 86.38 187 ALA A N 1
ATOM 1445 C CA . ALA A 1 187 ? -16.780 -3.771 -35.799 1.00 86.38 187 ALA A CA 1
ATOM 1446 C C . ALA A 1 187 ? -17.070 -4.777 -36.926 1.00 86.38 187 ALA A C 1
ATOM 1448 O O . ALA A 1 187 ? -16.261 -5.665 -37.197 1.00 86.38 187 ALA A O 1
ATOM 1449 N N . GLU A 1 188 ? -18.215 -4.617 -37.594 1.00 87.44 188 GLU A N 1
ATOM 1450 C CA . GLU A 1 188 ? -18.636 -5.442 -38.739 1.00 87.44 188 GLU A CA 1
ATOM 1451 C C . GLU A 1 188 ? -17.682 -5.345 -39.942 1.00 87.44 188 GLU A C 1
ATOM 1453 O O . GLU A 1 188 ? -17.586 -6.276 -40.731 1.00 87.44 188 GLU A O 1
ATOM 1458 N N . ASN A 1 189 ? -16.944 -4.239 -40.053 1.00 90.69 189 ASN A N 1
ATOM 1459 C CA . ASN A 1 189 ? -16.035 -3.916 -41.153 1.00 90.69 189 ASN A CA 1
ATOM 1460 C C . ASN A 1 189 ? -14.660 -3.415 -40.666 1.00 90.69 189 ASN A C 1
ATOM 1462 O O . ASN A 1 189 ? -13.954 -2.737 -41.416 1.00 90.69 189 ASN A O 1
ATOM 1466 N N . ALA A 1 190 ? -14.294 -3.687 -39.407 1.00 89.81 190 ALA A N 1
ATOM 1467 C CA . ALA A 1 190 ? -13.051 -3.181 -38.829 1.00 89.81 190 ALA A CA 1
ATOM 1468 C C . ALA A 1 190 ? -12.385 -4.151 -37.850 1.00 89.81 190 ALA A C 1
ATOM 1470 O O . ALA A 1 190 ? -13.041 -4.844 -37.061 1.00 89.81 190 ALA A O 1
ATOM 1471 N N . VAL A 1 191 ? -11.055 -4.143 -37.876 1.00 92.31 191 VAL A N 1
ATOM 1472 C CA . VAL A 1 191 ? -10.184 -5.007 -37.079 1.00 92.31 191 VAL A CA 1
ATOM 1473 C C . VAL A 1 191 ? -9.063 -4.175 -36.466 1.00 92.31 191 VAL A C 1
ATOM 1475 O O . VAL A 1 191 ? -8.371 -3.445 -37.173 1.00 92.31 191 VAL A O 1
ATOM 1478 N N . ALA A 1 192 ? -8.843 -4.331 -35.163 1.00 92.94 192 ALA A N 1
ATOM 1479 C CA . ALA A 1 192 ? -7.707 -3.749 -34.461 1.00 92.94 192 ALA A CA 1
ATOM 1480 C C . ALA A 1 192 ? -6.584 -4.778 -34.331 1.00 92.94 192 ALA A C 1
ATOM 1482 O O . ALA A 1 192 ? -6.836 -5.949 -34.035 1.00 92.94 192 ALA A O 1
ATOM 1483 N N . VAL A 1 193 ? -5.344 -4.334 -34.507 1.00 94.94 193 VAL A N 1
ATOM 1484 C CA . VAL A 1 193 ? -4.143 -5.146 -34.312 1.00 94.94 193 VAL A CA 1
ATOM 1485 C C . VAL A 1 193 ? -3.202 -4.470 -33.320 1.00 94.94 193 VAL A C 1
ATOM 1487 O O . VAL A 1 193 ? -3.044 -3.252 -33.343 1.00 94.94 193 VAL A O 1
ATOM 1490 N N . GLN A 1 194 ? -2.574 -5.264 -32.456 1.00 95.81 194 GLN A N 1
ATOM 1491 C CA . GLN A 1 194 ? -1.580 -4.820 -31.480 1.00 95.81 194 GLN A CA 1
ATOM 1492 C C . GLN A 1 194 ? -0.421 -5.822 -31.407 1.00 95.81 194 GLN A C 1
ATOM 1494 O O . GLN A 1 194 ? -0.631 -7.022 -31.577 1.00 95.81 194 GLN A O 1
ATOM 1499 N N . TRP A 1 195 ? 0.797 -5.346 -31.146 1.00 96.62 195 TRP A N 1
ATOM 1500 C CA . TRP A 1 195 ? 2.001 -6.180 -31.026 1.00 96.62 195 TRP A CA 1
ATOM 1501 C C . TRP A 1 195 ? 2.975 -5.661 -29.962 1.00 96.62 195 TRP A C 1
ATOM 1503 O O . TRP A 1 195 ? 2.846 -4.541 -29.464 1.00 96.62 195 TRP A O 1
ATOM 1513 N N . ASP A 1 196 ? 3.984 -6.467 -29.627 1.00 94.81 196 ASP A N 1
ATOM 1514 C CA . ASP A 1 196 ? 5.073 -6.041 -28.747 1.00 94.81 196 ASP A CA 1
ATOM 1515 C C . ASP A 1 196 ? 6.111 -5.189 -29.485 1.00 94.81 196 ASP A C 1
ATOM 1517 O O . ASP A 1 196 ? 6.451 -5.427 -30.645 1.00 94.81 196 ASP A O 1
ATOM 1521 N N . LYS A 1 197 ? 6.687 -4.209 -28.781 1.00 90.88 197 LYS A N 1
ATOM 1522 C CA . LYS A 1 197 ? 7.697 -3.316 -29.357 1.00 90.88 197 LYS A CA 1
ATOM 1523 C C . LYS A 1 197 ? 8.987 -4.065 -29.718 1.00 90.88 197 LYS A C 1
ATOM 1525 O O . LYS A 1 197 ? 9.720 -4.488 -28.824 1.00 90.88 197 LYS A O 1
ATOM 1530 N N . SER A 1 198 ? 9.343 -4.083 -31.003 1.00 91.38 198 SER A N 1
ATOM 1531 C CA . SER A 1 198 ? 10.636 -4.600 -31.466 1.00 91.38 198 SER A CA 1
ATOM 1532 C C . SER A 1 198 ? 11.787 -3.655 -31.068 1.00 91.38 198 SER A C 1
ATOM 1534 O O . SER A 1 198 ? 11.729 -2.448 -31.349 1.00 91.38 198 SER A O 1
ATOM 1536 N N . PRO A 1 199 ? 12.869 -4.153 -30.438 1.00 82.25 199 PRO A N 1
ATOM 1537 C CA . PRO A 1 199 ? 14.031 -3.334 -30.107 1.00 82.25 199 PRO A CA 1
ATOM 1538 C C . PRO A 1 199 ? 14.639 -2.662 -31.345 1.00 82.25 199 PRO A C 1
ATOM 1540 O O . PRO A 1 199 ? 14.950 -3.310 -32.340 1.00 82.25 199 PRO A O 1
ATOM 1543 N N . GLY A 1 200 ? 14.823 -1.342 -31.279 1.00 81.06 200 GLY A N 1
ATOM 1544 C CA . GLY A 1 200 ? 15.398 -0.559 -32.378 1.00 81.06 200 GLY A CA 1
ATOM 1545 C C . GLY A 1 200 ? 14.430 -0.195 -33.509 1.00 81.06 200 GLY A C 1
ATOM 1546 O O . GLY A 1 200 ? 14.867 0.464 -34.449 1.00 81.06 200 GLY A O 1
ATOM 1547 N N . ALA A 1 201 ? 13.147 -0.566 -33.425 1.00 87.44 201 ALA A N 1
ATOM 1548 C CA . ALA A 1 201 ? 12.127 -0.120 -34.374 1.00 87.44 201 ALA A CA 1
ATOM 1549 C C . ALA A 1 201 ? 11.860 1.391 -34.247 1.00 87.44 201 ALA A C 1
ATOM 1551 O O . ALA A 1 201 ? 11.667 1.906 -33.140 1.00 87.44 201 ALA A O 1
ATOM 1552 N N . GLU A 1 202 ? 11.852 2.087 -35.383 1.00 88.50 202 GLU A N 1
ATOM 1553 C CA . GLU A 1 202 ? 11.434 3.491 -35.502 1.00 88.50 202 GLU A CA 1
ATOM 1554 C C . GLU A 1 202 ? 9.950 3.590 -35.888 1.00 88.50 202 GLU A C 1
ATOM 1556 O O . GLU A 1 202 ? 9.257 4.483 -35.410 1.00 88.50 202 GLU A O 1
ATOM 1561 N N . TYR A 1 203 ? 9.473 2.668 -36.728 1.00 91.75 203 TYR A N 1
ATOM 1562 C CA . TYR A 1 203 ? 8.072 2.508 -37.119 1.00 91.75 203 TYR A CA 1
ATOM 1563 C C . TYR A 1 203 ? 7.823 1.071 -37.596 1.00 91.75 203 TYR A C 1
ATOM 1565 O O . TYR A 1 203 ? 8.758 0.273 -37.692 1.00 91.75 203 TYR A O 1
ATOM 1573 N N . TYR A 1 204 ? 6.575 0.739 -37.905 1.00 95.94 204 TYR A N 1
ATOM 1574 C CA . TYR A 1 204 ? 6.162 -0.578 -38.384 1.00 95.94 204 TYR A CA 1
ATOM 1575 C C . TYR A 1 204 ? 5.534 -0.480 -39.768 1.00 95.94 204 TYR A C 1
ATOM 1577 O O . TYR A 1 204 ? 5.127 0.598 -40.191 1.00 95.94 204 TYR A O 1
ATOM 1585 N N . ARG A 1 205 ? 5.448 -1.601 -40.479 1.00 96.44 205 ARG A N 1
ATOM 1586 C CA . ARG A 1 205 ? 4.572 -1.770 -41.642 1.00 96.44 205 ARG A CA 1
ATOM 1587 C C . ARG A 1 205 ? 3.553 -2.831 -41.300 1.00 96.44 205 ARG A C 1
ATOM 1589 O O . ARG A 1 205 ? 3.917 -3.905 -40.829 1.00 96.44 205 ARG A O 1
ATOM 1596 N N . VAL A 1 206 ? 2.289 -2.520 -41.540 1.00 95.25 206 VAL A N 1
ATOM 1597 C CA . VAL A 1 206 ? 1.178 -3.434 -41.282 1.00 95.25 206 VAL A CA 1
ATOM 1598 C C . VAL A 1 206 ? 0.580 -3.814 -42.623 1.00 95.25 206 VAL A C 1
ATOM 1600 O O . VAL A 1 206 ? 0.235 -2.940 -43.427 1.00 95.25 206 VAL A O 1
ATOM 1603 N N . SER A 1 207 ? 0.497 -5.113 -42.877 1.00 95.00 207 SER A N 1
ATOM 1604 C CA . SER A 1 207 ? -0.084 -5.664 -44.094 1.00 95.00 207 SER A CA 1
ATOM 1605 C C . SER A 1 207 ? -1.303 -6.511 -43.781 1.00 95.00 207 SER A C 1
ATOM 1607 O O . SER A 1 207 ? -1.398 -7.106 -42.705 1.00 95.00 207 SER A O 1
ATOM 1609 N N . ILE A 1 208 ? -2.231 -6.524 -44.730 1.00 93.81 208 ILE A N 1
ATOM 1610 C CA . ILE A 1 208 ? -3.428 -7.350 -44.686 1.00 93.81 208 ILE A CA 1
ATOM 1611 C C . ILE A 1 208 ? -3.621 -8.040 -46.028 1.00 93.81 208 ILE A C 1
ATOM 1613 O O . ILE A 1 208 ? -3.298 -7.476 -47.079 1.00 93.81 208 ILE A O 1
ATOM 1617 N N . LYS A 1 209 ? -4.174 -9.244 -45.981 1.00 94.50 209 LYS A N 1
ATOM 1618 C CA . LYS A 1 209 ? -4.698 -9.957 -47.139 1.00 94.50 209 LYS A CA 1
ATOM 1619 C C . LYS A 1 209 ? -6.121 -10.392 -46.833 1.00 94.50 209 LYS A C 1
ATOM 1621 O O . LYS A 1 209 ? -6.336 -11.128 -45.873 1.00 94.50 209 LYS A O 1
ATOM 1626 N N . VAL A 1 210 ? -7.082 -9.960 -47.639 1.00 91.56 210 VAL A N 1
ATOM 1627 C CA . VAL A 1 210 ? -8.452 -10.477 -47.578 1.00 91.56 210 VAL A CA 1
ATOM 1628 C C . VAL A 1 210 ? -8.506 -11.795 -48.351 1.00 91.56 210 VAL A C 1
ATOM 1630 O O . VAL A 1 210 ? -8.321 -11.823 -49.570 1.00 91.56 210 VAL A O 1
ATOM 1633 N N . VAL A 1 211 ? -8.733 -12.902 -47.646 1.00 89.69 211 VAL A N 1
ATOM 1634 C CA . VAL A 1 211 ? -8.700 -14.251 -48.223 1.00 89.69 211 VAL A CA 1
ATOM 1635 C C . VAL A 1 211 ? -9.794 -14.389 -49.284 1.00 89.69 211 VAL A C 1
ATOM 1637 O O . VAL A 1 211 ? -10.963 -14.097 -49.045 1.00 89.69 211 VAL A O 1
ATOM 1640 N N . GLY A 1 212 ? -9.402 -14.822 -50.485 1.00 85.19 212 GLY A N 1
ATOM 1641 C CA . GLY A 1 212 ? -10.306 -14.979 -51.628 1.00 85.19 212 GLY A CA 1
ATOM 1642 C C . GLY A 1 212 ? -10.625 -13.689 -52.395 1.00 85.19 212 GLY A C 1
ATOM 1643 O O . GLY A 1 212 ? -11.296 -13.772 -53.422 1.00 85.19 212 GLY A O 1
ATOM 1644 N N . VAL A 1 213 ? -10.137 -12.528 -51.941 1.00 87.31 213 VAL A N 1
ATOM 1645 C CA . VAL A 1 213 ? -10.263 -11.236 -52.644 1.00 87.31 213 VAL A CA 1
ATOM 1646 C C . VAL A 1 213 ? -8.897 -10.742 -53.113 1.00 87.31 213 VAL A C 1
ATOM 1648 O O . VAL A 1 213 ? -8.732 -10.421 -54.287 1.00 87.31 213 VAL A O 1
ATOM 1651 N N . ASP A 1 214 ? -7.916 -10.715 -52.211 1.00 87.44 214 ASP A N 1
ATOM 1652 C CA . ASP A 1 214 ? -6.560 -10.260 -52.502 1.00 87.44 214 ASP A CA 1
ATOM 1653 C C . ASP A 1 214 ? -5.679 -11.442 -52.946 1.00 87.44 214 ASP A C 1
ATOM 1655 O O . ASP A 1 214 ? -5.584 -12.465 -52.258 1.00 87.44 214 ASP A O 1
ATOM 1659 N N . GLU A 1 215 ? -4.985 -11.296 -54.078 1.00 83.88 215 GLU A N 1
ATOM 1660 C CA . GLU A 1 215 ? -4.006 -12.289 -54.549 1.00 83.88 215 GLU A CA 1
ATOM 1661 C C . GLU A 1 215 ? -2.743 -12.289 -53.663 1.00 83.88 215 GLU A C 1
ATOM 1663 O O . GLU A 1 215 ? -2.258 -13.351 -53.256 1.00 83.88 215 GLU A O 1
ATOM 1668 N N . GLU A 1 216 ? -2.271 -11.101 -53.268 1.00 85.69 216 GLU A N 1
ATOM 1669 C CA . GLU A 1 216 ? -1.086 -10.887 -52.427 1.00 85.69 216 GLU A CA 1
ATOM 1670 C C . GLU A 1 216 ? -1.389 -9.973 -51.221 1.00 85.69 216 GLU A C 1
ATOM 1672 O O . GLU A 1 216 ? -2.231 -9.078 -51.333 1.00 85.69 216 GLU A O 1
ATOM 1677 N N . PRO A 1 217 ? -0.704 -10.145 -50.068 1.00 88.88 217 PRO A N 1
ATOM 1678 C CA . PRO A 1 217 ? -0.819 -9.218 -48.945 1.00 88.88 217 PRO A CA 1
ATOM 1679 C C . PRO A 1 217 ? -0.373 -7.808 -49.331 1.00 88.88 217 PRO A C 1
ATOM 1681 O O . PRO A 1 217 ? 0.720 -7.610 -49.867 1.00 88.88 217 PRO A O 1
ATOM 1684 N N . ARG A 1 218 ? -1.184 -6.807 -48.989 1.00 91.56 218 ARG A N 1
ATOM 1685 C CA . ARG A 1 218 ? -0.872 -5.395 -49.240 1.00 91.56 218 ARG A CA 1
ATOM 1686 C C . ARG A 1 218 ? -0.543 -4.670 -47.945 1.00 91.56 218 ARG A C 1
ATOM 1688 O O . ARG A 1 218 ? -1.213 -4.847 -46.930 1.00 91.56 218 ARG A O 1
ATOM 1695 N N . VAL A 1 219 ? 0.470 -3.807 -47.980 1.00 90.62 219 VAL A N 1
ATOM 1696 C CA . VAL A 1 219 ? 0.780 -2.905 -46.861 1.00 90.62 219 VAL A CA 1
ATOM 1697 C C . VAL A 1 219 ? -0.259 -1.787 -46.826 1.00 90.62 219 VAL A C 1
ATOM 1699 O O . VAL A 1 219 ? -0.470 -1.106 -47.828 1.00 90.62 219 VAL A O 1
ATOM 1702 N N . VAL A 1 220 ? -0.902 -1.599 -45.676 1.00 89.94 220 VAL A N 1
ATOM 1703 C CA . VAL A 1 220 ? -2.004 -0.636 -45.498 1.00 89.94 220 VAL A CA 1
ATOM 1704 C C . VAL A 1 220 ? -1.603 0.527 -44.602 1.00 89.94 220 VAL A C 1
ATOM 1706 O O . VAL A 1 220 ? -2.143 1.620 -44.739 1.00 89.94 220 VAL A O 1
ATOM 1709 N N . GLY A 1 221 ? -0.632 0.320 -43.710 1.00 88.00 221 GLY A N 1
ATOM 1710 C CA . GLY A 1 221 ? -0.246 1.330 -42.734 1.00 88.00 221 GLY A CA 1
ATOM 1711 C C . GLY A 1 221 ? 1.224 1.287 -42.353 1.00 88.00 221 GLY A C 1
ATOM 1712 O O . GLY A 1 221 ? 1.879 0.245 -42.436 1.00 88.00 221 GLY A O 1
ATOM 1713 N N . THR A 1 222 ? 1.720 2.441 -41.899 1.00 93.25 222 THR A N 1
ATOM 1714 C CA . THR A 1 222 ? 3.066 2.593 -41.336 1.00 93.25 222 THR A CA 1
ATOM 1715 C C . THR A 1 222 ? 3.067 3.303 -39.973 1.00 93.25 222 THR A C 1
ATOM 1717 O O . THR A 1 222 ? 3.564 4.430 -39.875 1.00 93.25 222 THR A O 1
ATOM 1720 N N . PRO A 1 223 ? 2.456 2.720 -38.929 1.00 91.94 223 PRO A N 1
ATOM 1721 C CA . PRO A 1 223 ? 2.357 3.355 -37.618 1.00 91.94 223 PRO A CA 1
ATOM 1722 C C . PRO A 1 223 ? 3.719 3.414 -36.912 1.00 91.94 223 PRO A C 1
ATOM 1724 O O . PRO A 1 223 ? 4.559 2.526 -37.064 1.00 91.94 223 PRO A O 1
ATOM 1727 N N . ALA A 1 224 ? 3.934 4.467 -36.121 1.00 89.31 224 ALA A N 1
ATOM 1728 C CA . ALA A 1 224 ? 5.062 4.544 -35.188 1.00 89.31 224 ALA A CA 1
ATOM 1729 C C . ALA A 1 224 ? 4.753 3.847 -33.848 1.00 89.31 224 ALA A C 1
ATOM 1731 O O . ALA A 1 224 ? 5.663 3.345 -33.183 1.00 89.31 224 ALA A O 1
ATOM 1732 N N . ASP A 1 225 ? 3.472 3.810 -33.476 1.00 91.44 225 ASP A N 1
ATOM 1733 C CA . ASP A 1 225 ? 2.959 3.113 -32.299 1.00 91.44 225 ASP A CA 1
ATOM 1734 C C . ASP A 1 225 ? 2.823 1.602 -32.551 1.00 91.44 225 ASP A C 1
ATOM 1736 O O . ASP A 1 225 ? 3.073 1.107 -33.652 1.00 91.44 225 ASP A O 1
ATOM 1740 N N . THR A 1 226 ? 2.492 0.850 -31.500 1.00 95.00 226 THR A N 1
ATOM 1741 C CA . THR A 1 226 ? 2.436 -0.624 -31.512 1.00 95.00 226 THR A CA 1
ATOM 1742 C C . THR A 1 226 ? 1.026 -1.178 -31.717 1.00 95.00 226 THR A C 1
ATOM 1744 O O . THR A 1 226 ? 0.722 -2.292 -31.288 1.00 95.00 226 THR A O 1
ATOM 1747 N N . ASP A 1 227 ? 0.160 -0.382 -32.332 1.00 93.62 227 ASP A N 1
ATOM 1748 C CA . ASP A 1 227 ? -1.210 -0.727 -32.674 1.00 93.62 227 ASP A CA 1
ATOM 1749 C C . ASP A 1 227 ? -1.618 -0.084 -34.006 1.00 93.62 227 ASP A C 1
ATOM 1751 O O . ASP A 1 227 ? -1.004 0.879 -34.479 1.00 93.62 227 ASP A O 1
ATOM 1755 N N . PHE A 1 228 ? -2.620 -0.674 -34.655 1.00 93.62 228 PHE A N 1
ATOM 1756 C CA . PHE A 1 228 ? -3.190 -0.167 -35.899 1.00 93.62 228 PHE A CA 1
ATOM 1757 C C . PHE A 1 228 ? -4.637 -0.634 -36.062 1.00 93.62 228 PHE A C 1
ATOM 1759 O O . PHE A 1 228 ? -4.991 -1.742 -35.659 1.00 93.62 228 PHE A O 1
ATOM 1766 N N . MET A 1 229 ? -5.471 0.201 -36.682 1.00 93.38 229 MET A N 1
ATOM 1767 C CA . MET A 1 229 ? -6.854 -0.131 -37.016 1.00 93.38 229 MET A CA 1
ATOM 1768 C C . MET A 1 229 ? -6.991 -0.292 -38.527 1.00 93.38 229 MET A C 1
ATOM 1770 O O . MET A 1 229 ? -6.654 0.617 -39.285 1.00 93.38 229 MET A O 1
ATOM 1774 N N . PHE A 1 230 ? -7.509 -1.436 -38.957 1.00 91.25 230 PHE A N 1
ATOM 1775 C CA . PHE A 1 230 ? -7.985 -1.638 -40.317 1.00 91.25 230 PHE A CA 1
ATOM 1776 C C . PHE A 1 230 ? -9.477 -1.331 -40.372 1.00 91.25 230 PHE A C 1
ATOM 1778 O O . PHE A 1 230 ? -10.258 -1.927 -39.632 1.00 91.25 230 PHE A O 1
ATOM 1785 N N . GLU A 1 231 ? -9.863 -0.431 -41.266 1.00 90.31 231 GLU A N 1
ATOM 1786 C CA . GLU A 1 231 ? -11.250 -0.043 -41.523 1.00 90.31 231 GLU A CA 1
ATOM 1787 C C . GLU A 1 231 ? -11.639 -0.423 -42.959 1.00 90.31 231 GLU A C 1
ATOM 1789 O O . GLU A 1 231 ? -10.787 -0.818 -43.759 1.00 90.31 231 GLU A O 1
ATOM 1794 N N . GLU A 1 232 ? -12.930 -0.308 -43.280 1.00 88.88 232 GLU A N 1
ATOM 1795 C CA . GLU A 1 232 ? -13.479 -0.568 -44.621 1.00 88.88 232 GLU A CA 1
ATOM 1796 C C . GLU A 1 232 ? -13.227 -1.999 -45.137 1.00 88.88 232 GLU A C 1
ATOM 1798 O O . GLU A 1 232 ? -13.137 -2.243 -46.342 1.00 88.88 232 GLU A O 1
ATOM 1803 N N . LEU A 1 233 ? -13.135 -2.972 -44.227 1.00 89.25 233 LEU A N 1
ATOM 1804 C CA . LEU A 1 233 ? -12.982 -4.378 -44.585 1.00 89.25 233 LEU A CA 1
ATOM 1805 C C . LEU A 1 233 ? -14.332 -5.000 -44.981 1.00 89.25 233 LEU A C 1
ATOM 1807 O O . LEU A 1 233 ? -15.359 -4.658 -44.387 1.00 89.25 233 LEU A O 1
ATOM 1811 N N . PRO A 1 234 ? -14.361 -5.940 -45.944 1.00 88.00 234 PRO A N 1
ATOM 1812 C CA . PRO A 1 234 ? -15.580 -6.672 -46.259 1.00 88.00 234 PRO A CA 1
ATOM 1813 C C . PRO A 1 234 ? -16.102 -7.433 -45.031 1.00 88.00 234 PRO A C 1
ATOM 1815 O O . PRO A 1 234 ? -15.346 -8.129 -44.352 1.00 88.00 234 PRO A O 1
ATOM 1818 N N . ALA A 1 235 ? -17.399 -7.304 -44.752 1.00 86.75 235 ALA A N 1
ATOM 1819 C CA . ALA A 1 235 ? -18.036 -7.988 -43.632 1.00 86.75 235 ALA A CA 1
ATOM 1820 C C . ALA A 1 235 ? -18.018 -9.513 -43.826 1.00 86.75 235 ALA A C 1
ATOM 1822 O O . ALA A 1 235 ? -18.234 -10.004 -44.936 1.00 86.75 235 ALA A O 1
ATOM 1823 N N . ASN A 1 236 ? -17.806 -10.257 -42.737 1.00 86.25 236 ASN A N 1
ATOM 1824 C CA . ASN A 1 236 ? -17.698 -11.722 -42.711 1.00 86.25 236 ASN A CA 1
ATOM 1825 C C . ASN A 1 236 ? -16.581 -12.294 -43.604 1.00 86.25 236 ASN A C 1
ATOM 1827 O O . ASN A 1 236 ? -16.662 -13.449 -44.033 1.00 86.25 236 ASN A O 1
ATOM 1831 N N . ALA A 1 237 ? -15.555 -11.495 -43.906 1.00 88.56 237 ALA A N 1
ATOM 1832 C CA . ALA A 1 237 ? -14.383 -11.952 -44.637 1.00 88.56 237 ALA A CA 1
ATOM 1833 C C . ALA A 1 237 ? -13.281 -12.427 -43.688 1.00 88.56 237 ALA A C 1
ATOM 1835 O O . ALA A 1 237 ? -13.050 -11.853 -42.625 1.00 88.56 237 ALA A O 1
ATOM 1836 N N . GLU A 1 238 ? -12.563 -13.465 -44.100 1.00 92.12 238 GLU A N 1
ATOM 1837 C CA . GLU A 1 238 ? -11.341 -13.892 -43.432 1.00 92.12 238 GLU A CA 1
ATOM 1838 C C . GLU A 1 238 ? -10.168 -13.026 -43.902 1.00 92.12 238 GLU A C 1
ATOM 1840 O O . GLU A 1 238 ? -10.003 -12.779 -45.100 1.00 92.12 238 GLU A O 1
ATOM 1845 N N . VAL A 1 239 ? -9.366 -12.538 -42.958 1.00 93.00 239 VAL A N 1
ATOM 1846 C CA . VAL A 1 239 ? -8.196 -11.706 -43.240 1.00 93.00 239 VAL A CA 1
ATOM 1847 C C . VAL A 1 239 ? -6.957 -12.257 -42.553 1.00 93.00 239 VAL A C 1
ATOM 1849 O O . VAL A 1 239 ? -7.011 -12.703 -41.407 1.00 93.00 239 VAL A O 1
ATOM 1852 N N . GLU A 1 240 ? -5.831 -12.189 -43.251 1.00 94.50 240 GLU A N 1
ATOM 1853 C CA . GLU A 1 240 ? -4.500 -12.499 -42.735 1.00 94.50 240 GLU A CA 1
ATOM 1854 C C . GLU A 1 240 ? -3.751 -11.191 -42.476 1.00 94.50 240 GLU A C 1
ATOM 1856 O O . GLU A 1 240 ? -3.661 -10.340 -43.363 1.00 94.50 240 GLU A O 1
ATOM 1861 N N . VAL A 1 241 ? -3.210 -11.023 -41.270 1.00 94.00 241 VAL A N 1
ATOM 1862 C CA . VAL A 1 241 ? -2.481 -9.819 -40.854 1.00 94.00 241 VAL A CA 1
ATOM 1863 C C . VAL A 1 241 ? -1.039 -10.171 -40.511 1.00 94.00 241 VAL A C 1
ATOM 1865 O O . VAL A 1 241 ? -0.770 -11.141 -39.798 1.00 94.00 241 VAL A O 1
ATOM 1868 N N . MET A 1 242 ? -0.110 -9.348 -40.998 1.00 95.62 242 MET A N 1
ATOM 1869 C CA . MET A 1 242 ? 1.322 -9.456 -40.712 1.00 95.62 242 MET A CA 1
ATOM 1870 C C . MET A 1 242 ? 1.919 -8.076 -40.440 1.00 95.62 242 MET A C 1
ATOM 1872 O O . MET A 1 242 ? 1.554 -7.090 -41.091 1.00 95.62 242 MET A O 1
ATOM 1876 N N . VAL A 1 243 ? 2.889 -8.016 -39.525 1.00 96.38 243 VAL A N 1
ATOM 1877 C CA . VAL A 1 243 ? 3.571 -6.774 -39.137 1.00 96.38 243 VAL A CA 1
ATOM 1878 C C . VAL A 1 243 ? 5.083 -6.934 -39.276 1.00 96.38 243 VAL A C 1
ATOM 1880 O O . VAL A 1 243 ? 5.641 -7.937 -38.838 1.00 96.38 243 VAL A O 1
ATOM 1883 N N . SER A 1 244 ? 5.767 -5.952 -39.860 1.00 95.44 244 SER A N 1
ATOM 1884 C CA . SER A 1 244 ? 7.232 -5.851 -39.844 1.00 95.44 244 SER A CA 1
ATOM 1885 C C . SER A 1 244 ? 7.664 -4.578 -39.117 1.00 95.44 244 SER A C 1
ATOM 1887 O O . SER A 1 244 ? 6.925 -3.596 -39.031 1.00 95.44 244 SER A O 1
ATOM 1889 N N . ALA A 1 245 ? 8.871 -4.593 -38.560 1.00 94.44 245 ALA A N 1
ATOM 1890 C CA . ALA A 1 245 ? 9.472 -3.465 -37.864 1.00 94.44 245 ALA A CA 1
ATOM 1891 C C . ALA A 1 245 ? 10.556 -2.833 -38.736 1.00 94.44 245 ALA A C 1
ATOM 1893 O O . ALA A 1 245 ? 11.396 -3.527 -39.308 1.00 94.44 245 ALA A O 1
ATOM 1894 N N . VAL A 1 246 ? 10.584 -1.508 -38.812 1.00 89.44 246 VAL A N 1
ATOM 1895 C CA . VAL A 1 246 ? 11.504 -0.771 -39.676 1.00 89.44 246 VAL A CA 1
ATOM 1896 C C . VAL A 1 246 ? 12.354 0.185 -38.858 1.00 89.44 246 VAL A C 1
ATOM 1898 O O . VAL A 1 246 ? 11.887 0.870 -37.947 1.00 89.44 246 VAL A O 1
ATOM 1901 N N . SER A 1 247 ? 13.634 0.248 -39.204 1.00 87.50 247 SER A N 1
ATOM 1902 C CA . SER A 1 247 ? 14.553 1.270 -38.716 1.00 87.50 247 SER A CA 1
ATOM 1903 C C . SER A 1 247 ? 15.498 1.711 -39.833 1.00 87.50 247 SER A C 1
ATOM 1905 O O . SER A 1 247 ? 15.493 1.173 -40.944 1.00 87.50 247 SER A O 1
ATOM 1907 N N . LYS A 1 248 ? 16.411 2.636 -39.522 1.00 78.56 248 LYS A N 1
ATOM 1908 C CA . LYS A 1 248 ? 17.536 2.981 -40.410 1.00 78.56 248 LYS A CA 1
ATOM 1909 C C . LYS A 1 248 ? 18.443 1.791 -40.753 1.00 78.56 248 LYS A C 1
ATOM 1911 O O . LYS A 1 248 ? 19.215 1.899 -41.704 1.00 78.56 248 LYS A O 1
ATOM 1916 N N . GLY A 1 249 ? 18.381 0.698 -39.984 1.00 76.50 249 GLY A N 1
ATOM 1917 C CA . GLY A 1 249 ? 19.055 -0.590 -40.219 1.00 76.50 249 GLY A CA 1
ATOM 1918 C C . GLY A 1 249 ? 18.381 -1.506 -41.220 1.00 76.50 249 GLY A C 1
ATOM 1919 O O . GLY A 1 249 ? 18.957 -2.535 -41.564 1.00 76.50 249 GLY A O 1
ATOM 1920 N N . GLY A 1 250 ? 17.211 -1.119 -41.714 1.00 83.06 250 GLY A N 1
ATOM 1921 C CA . GLY A 1 250 ? 16.405 -1.912 -42.625 1.00 83.06 250 GLY A CA 1
ATOM 1922 C C . GLY A 1 250 ? 15.139 -2.429 -41.955 1.00 83.06 250 GLY A C 1
ATOM 1923 O O . GLY A 1 250 ? 14.862 -2.161 -40.786 1.00 83.06 250 GLY A O 1
ATOM 1924 N N . GLU A 1 251 ? 14.367 -3.163 -42.741 1.00 89.12 251 GLU A N 1
ATOM 1925 C CA . GLU A 1 251 ? 13.094 -3.761 -42.349 1.00 89.12 251 GLU A CA 1
ATOM 1926 C C . GLU A 1 251 ? 13.318 -5.187 -41.844 1.00 89.12 251 GLU A C 1
ATOM 1928 O O . GLU A 1 251 ? 14.046 -5.962 -42.471 1.00 89.12 251 GLU A O 1
ATOM 1933 N N . SER A 1 252 ? 12.743 -5.534 -40.695 1.00 93.75 252 SER A N 1
ATOM 1934 C CA . SER A 1 252 ? 12.789 -6.878 -40.118 1.00 93.75 252 SER A CA 1
ATOM 1935 C C . SER A 1 252 ? 12.040 -7.898 -40.993 1.00 93.75 252 SER A C 1
ATOM 1937 O O . SER A 1 252 ? 11.358 -7.518 -41.944 1.00 93.75 252 SER A O 1
ATOM 1939 N N . PRO A 1 253 ? 12.186 -9.212 -40.750 1.00 94.75 253 PRO A N 1
ATOM 1940 C CA . PRO A 1 253 ? 11.227 -10.179 -41.275 1.00 94.75 253 PRO A CA 1
ATOM 1941 C C . PRO A 1 253 ? 9.809 -9.865 -40.774 1.00 94.75 253 PRO A C 1
ATOM 1943 O O . PRO A 1 253 ? 9.639 -9.277 -39.704 1.00 94.75 253 PRO A O 1
ATOM 1946 N N . TRP A 1 254 ? 8.800 -10.287 -41.531 1.00 95.12 254 TRP A N 1
ATOM 1947 C CA . TRP A 1 254 ? 7.411 -10.226 -41.084 1.00 95.12 254 TRP A CA 1
ATOM 1948 C C . TRP A 1 254 ? 7.186 -11.101 -39.844 1.00 95.12 254 TRP A C 1
ATOM 1950 O O . TRP A 1 254 ? 7.866 -12.114 -39.661 1.00 95.12 254 TRP A O 1
ATOM 1960 N N . SER A 1 255 ? 6.230 -10.703 -39.005 1.00 96.00 255 SER A N 1
ATOM 1961 C CA . SER A 1 255 ? 5.705 -11.518 -37.910 1.00 96.00 255 SER A CA 1
ATOM 1962 C C . SER A 1 255 ? 5.102 -12.831 -38.417 1.00 96.00 255 SER A C 1
ATOM 1964 O O . SER A 1 255 ? 4.867 -13.010 -39.614 1.00 96.00 255 SER A O 1
ATOM 1966 N N . GLU A 1 256 ? 4.768 -13.727 -37.487 1.00 91.62 256 GLU A N 1
ATOM 1967 C CA . GLU A 1 256 ? 3.841 -14.817 -37.793 1.00 91.62 256 GLU A CA 1
ATOM 1968 C C . GLU A 1 256 ? 2.508 -14.254 -38.316 1.00 91.62 256 GLU A C 1
ATOM 1970 O O . GLU A 1 256 ? 2.075 -13.168 -37.909 1.00 91.62 256 GLU A O 1
ATOM 1975 N N . VAL A 1 257 ? 1.894 -14.980 -39.254 1.00 92.75 257 VAL A N 1
ATOM 1976 C CA . VAL A 1 257 ? 0.607 -14.619 -39.859 1.00 92.75 257 VAL A CA 1
ATOM 1977 C C . VAL A 1 257 ? -0.502 -14.875 -38.846 1.00 92.75 257 VAL A C 1
ATOM 1979 O O . VAL A 1 257 ? -0.604 -15.980 -38.312 1.00 92.75 257 VAL A O 1
ATOM 1982 N N . VAL A 1 258 ? -1.348 -13.874 -38.606 1.00 93.38 258 VAL A N 1
ATOM 1983 C CA . VAL A 1 258 ? -2.529 -14.010 -37.746 1.00 93.38 258 VAL A CA 1
ATOM 1984 C C . VAL A 1 258 ? -3.788 -13.902 -38.594 1.00 93.38 258 VAL A C 1
ATOM 1986 O O . VAL A 1 258 ? -3.995 -12.896 -39.269 1.00 93.38 258 VAL A O 1
ATOM 1989 N N . THR A 1 259 ? -4.635 -14.927 -38.531 1.00 92.31 259 THR A N 1
ATOM 1990 C CA . THR A 1 259 ? -5.895 -14.995 -39.280 1.00 92.31 259 THR A CA 1
ATOM 1991 C C . THR A 1 259 ? -7.081 -14.659 -38.377 1.00 92.31 259 THR A C 1
ATOM 1993 O O . THR A 1 259 ? -7.191 -15.189 -37.269 1.00 92.31 259 THR A O 1
ATOM 1996 N N . VAL A 1 260 ? -7.985 -13.793 -38.840 1.00 90.69 260 VAL A N 1
ATOM 1997 C CA . VAL A 1 260 ? -9.221 -13.428 -38.126 1.00 90.69 260 VAL A CA 1
ATOM 1998 C C . VAL A 1 260 ? -10.388 -13.283 -39.103 1.00 90.69 260 VAL A C 1
ATOM 2000 O O . VAL A 1 260 ? -10.190 -12.947 -40.266 1.00 90.69 260 VAL A O 1
ATOM 2003 N N . ASN A 1 261 ? -11.617 -13.499 -38.631 1.00 89.88 261 ASN A N 1
ATOM 2004 C CA . ASN A 1 261 ? -12.826 -13.228 -39.408 1.00 89.88 261 ASN A CA 1
ATOM 2005 C C . ASN A 1 261 ? -13.436 -11.873 -39.004 1.00 89.88 261 ASN A C 1
ATOM 2007 O O . ASN A 1 261 ? -13.703 -11.634 -37.821 1.00 89.88 261 ASN A O 1
ATOM 2011 N N . VAL A 1 262 ? -13.625 -10.989 -39.983 1.00 84.94 262 VAL A N 1
ATOM 2012 C CA . VAL A 1 262 ? -14.135 -9.624 -39.810 1.00 84.94 262 VAL A CA 1
ATOM 2013 C C . VAL A 1 262 ? -15.634 -9.665 -39.525 1.00 84.94 262 VAL A C 1
ATOM 2015 O O . VAL A 1 262 ? -16.404 -10.282 -40.250 1.00 84.94 262 VAL A O 1
ATOM 2018 N N . GLY A 1 263 ? -16.067 -8.982 -38.472 1.00 75.06 263 GLY A N 1
ATOM 2019 C CA . GLY A 1 263 ? -17.469 -8.889 -38.069 1.00 75.06 263 GLY A CA 1
ATOM 2020 C C . GLY A 1 263 ? -17.918 -9.936 -37.055 1.00 75.06 263 GLY A C 1
ATOM 2021 O O . GLY A 1 263 ? -18.993 -9.790 -36.472 1.00 75.06 263 GLY A O 1
ATOM 2022 N N . ASN A 1 264 ? -17.068 -10.911 -36.719 1.00 68.00 264 ASN A N 1
ATOM 2023 C CA . ASN A 1 264 ? -17.287 -11.740 -35.539 1.00 68.00 264 ASN A CA 1
ATOM 2024 C C . ASN A 1 264 ? -16.813 -10.975 -34.292 1.00 68.00 264 ASN A C 1
ATOM 2026 O O . ASN A 1 264 ? -15.712 -11.196 -33.782 1.00 68.00 264 ASN A O 1
ATOM 2030 N N . VAL A 1 265 ? -17.619 -10.005 -33.842 1.00 60.38 265 VAL A N 1
ATOM 2031 C CA . VAL A 1 265 ? -17.326 -9.223 -32.634 1.00 60.38 265 VAL A CA 1
ATOM 2032 C C . VAL A 1 265 ? -17.301 -10.190 -31.459 1.00 60.38 265 VAL A C 1
ATOM 2034 O O . VAL A 1 265 ? -18.334 -10.725 -31.055 1.00 60.38 265 VAL A O 1
ATOM 2037 N N . GLY A 1 266 ? -16.109 -10.435 -30.919 1.00 49.34 266 GLY A N 1
ATOM 2038 C CA . GLY A 1 266 ? -15.934 -11.278 -29.750 1.00 49.34 266 GLY A CA 1
ATOM 2039 C C . GLY A 1 266 ? -16.754 -10.728 -28.589 1.00 49.34 266 GLY A C 1
ATOM 2040 O O . GLY A 1 266 ? -16.341 -9.788 -27.913 1.00 49.34 266 GLY A O 1
ATOM 2041 N N . VAL A 1 267 ? -17.914 -11.335 -28.333 1.00 41.00 267 VAL A N 1
ATOM 2042 C CA . VAL A 1 267 ? -18.595 -11.233 -27.046 1.00 41.00 267 VAL A CA 1
ATOM 2043 C C . VAL A 1 267 ? -17.657 -11.886 -26.039 1.00 41.00 267 VAL A C 1
ATOM 2045 O O . VAL A 1 267 ? -17.670 -13.103 -25.855 1.00 41.00 267 VAL A O 1
ATOM 2048 N N . VAL A 1 268 ? -16.808 -11.091 -25.387 1.00 39.06 268 VAL A N 1
ATOM 2049 C CA . VAL A 1 268 ? -16.105 -11.538 -24.184 1.00 39.06 268 VAL A CA 1
ATOM 2050 C C . VAL A 1 268 ? -17.163 -11.622 -23.089 1.00 39.06 268 VAL A C 1
ATOM 2052 O O . VAL A 1 268 ? -17.401 -10.681 -22.334 1.00 39.06 268 VAL A O 1
ATOM 2055 N N . GLY A 1 269 ? -17.879 -12.743 -23.061 1.00 33.59 269 GLY A N 1
ATOM 2056 C CA . GLY A 1 269 ? -18.822 -13.061 -22.009 1.00 33.59 269 GLY A CA 1
ATOM 2057 C C . GLY A 1 269 ? -18.080 -13.205 -20.686 1.00 33.59 269 GLY A C 1
ATOM 2058 O O . GLY A 1 269 ? -17.626 -14.291 -20.344 1.00 33.59 269 GLY A O 1
ATOM 2059 N N . PHE A 1 270 ? -18.026 -12.141 -19.885 1.00 37.97 270 PHE A N 1
ATOM 2060 C CA . PHE A 1 270 ? -18.018 -12.299 -18.431 1.00 37.97 270 PHE A CA 1
ATOM 2061 C C . PHE A 1 270 ? -19.443 -12.672 -17.999 1.00 37.97 270 PHE A C 1
ATOM 2063 O O . PHE A 1 270 ? -20.196 -11.869 -17.454 1.00 37.97 270 PHE A O 1
ATOM 2070 N N . GLY A 1 271 ? -19.833 -13.904 -18.327 1.00 30.20 271 GLY A N 1
ATOM 2071 C CA . GLY A 1 271 ? -21.084 -14.518 -17.905 1.00 30.20 271 GLY A 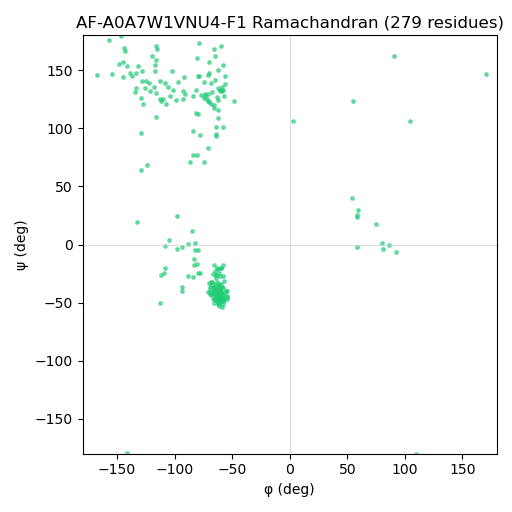CA 1
ATOM 2072 C C . GLY A 1 271 ? -20.904 -15.128 -16.526 1.00 30.20 271 GLY A C 1
ATOM 2073 O O . GLY A 1 271 ? -20.372 -16.226 -16.385 1.00 30.20 271 GLY A O 1
ATOM 2074 N N . ILE A 1 272 ? -21.326 -14.377 -15.514 1.00 35.50 272 ILE A N 1
ATOM 2075 C CA . ILE A 1 272 ? -21.564 -14.841 -14.150 1.00 35.50 272 ILE A CA 1
ATOM 2076 C C . ILE A 1 272 ? -22.407 -16.119 -14.231 1.00 35.50 272 ILE A C 1
ATOM 2078 O O . ILE A 1 272 ? -23.484 -16.118 -14.824 1.00 35.50 272 ILE A O 1
ATOM 2082 N N . ALA A 1 273 ? -21.907 -17.210 -13.653 1.00 33.28 273 ALA A N 1
ATOM 2083 C CA . ALA A 1 273 ? -22.717 -18.386 -13.396 1.00 33.28 273 ALA A CA 1
ATOM 2084 C C . ALA A 1 273 ? -23.802 -17.992 -12.391 1.00 33.28 273 ALA A C 1
ATOM 2086 O O . ALA A 1 273 ? -23.516 -17.889 -11.199 1.00 33.28 273 ALA A O 1
ATOM 2087 N N . ASP A 1 274 ? -25.020 -17.754 -12.872 1.00 33.00 274 ASP A N 1
ATOM 2088 C CA . ASP A 1 274 ? -26.195 -17.747 -12.015 1.00 33.00 274 ASP A CA 1
ATOM 2089 C C . ASP A 1 274 ? -27.022 -18.998 -12.301 1.00 33.00 274 ASP A C 1
ATOM 2091 O O . ASP A 1 274 ? -27.386 -19.328 -13.435 1.00 33.00 274 ASP A O 1
ATOM 2095 N N . SER A 1 275 ? -27.199 -19.765 -11.237 1.00 35.81 275 SER A N 1
ATOM 2096 C CA . SER A 1 275 ? -27.814 -21.077 -11.220 1.00 35.81 275 SER A CA 1
ATOM 2097 C C . SER A 1 275 ? -29.314 -20.981 -11.489 1.00 35.81 275 SER A C 1
ATOM 2099 O O . SER A 1 275 ? -30.049 -20.340 -10.746 1.00 35.81 275 SER A O 1
ATOM 2101 N N . GLN A 1 276 ? -29.738 -21.682 -12.537 1.00 34.53 276 GLN A N 1
ATOM 2102 C CA . GLN A 1 276 ? -31.045 -22.307 -12.764 1.00 34.53 276 GLN A CA 1
ATOM 2103 C C . GLN A 1 276 ? -32.119 -22.087 -11.674 1.00 34.53 276 GLN A C 1
ATOM 2105 O O . GLN A 1 276 ? -32.142 -22.766 -10.646 1.00 34.53 276 GLN A O 1
ATOM 2110 N N . LEU A 1 277 ? -33.101 -21.235 -11.984 1.00 32.16 277 LEU A N 1
ATOM 2111 C CA . LEU A 1 277 ? -34.439 -21.248 -11.389 1.00 32.16 277 LEU A CA 1
ATOM 2112 C C . LEU A 1 277 ? -35.480 -21.554 -12.482 1.00 32.16 277 LEU A C 1
ATOM 2114 O O . LEU A 1 277 ? -35.767 -20.709 -13.318 1.00 32.16 277 LEU A O 1
ATOM 2118 N N . LYS A 1 278 ? -36.060 -22.762 -12.384 1.00 34.31 278 LYS A N 1
ATOM 2119 C CA . LYS A 1 278 ? -37.413 -23.206 -12.799 1.00 34.31 278 LYS A CA 1
ATOM 2120 C C . LYS A 1 278 ? -37.870 -23.000 -14.260 1.00 34.31 278 LYS A C 1
ATOM 2122 O O . LYS A 1 278 ? -38.166 -21.888 -14.674 1.00 34.31 278 LYS A O 1
ATOM 2127 N N . SER A 1 279 ? -38.260 -24.092 -14.931 1.00 34.97 279 SER A N 1
ATOM 2128 C CA . SER A 1 279 ? -39.671 -24.557 -14.986 1.00 34.97 279 SER A CA 1
ATOM 2129 C C . SER A 1 279 ? -39.904 -25.693 -16.007 1.00 34.97 279 SER A C 1
ATOM 2131 O O . SER A 1 279 ? -39.279 -25.717 -17.060 1.00 34.97 279 SER A O 1
ATOM 2133 N N . GLY A 1 280 ? -40.845 -26.596 -15.683 1.00 36.19 280 GLY A N 1
ATOM 2134 C CA . GLY A 1 280 ? -41.425 -27.634 -16.557 1.00 36.19 280 GLY A CA 1
ATOM 2135 C C . GLY A 1 280 ? -40.889 -29.038 -16.243 1.00 36.19 280 GLY A C 1
ATOM 2136 O O . GLY A 1 280 ? -39.742 -29.324 -16.552 1.00 36.19 280 GLY A O 1
ATOM 2137 N N . SER A 1 281 ? -41.615 -29.970 -15.622 1.00 37.94 281 SER A N 1
ATOM 2138 C CA . SER A 1 281 ? -43.065 -30.236 -15.604 1.00 37.94 281 SER A CA 1
ATOM 2139 C C . SER A 1 281 ? -43.529 -30.738 -14.237 1.00 37.94 281 SER A C 1
ATOM 2141 O O . SER A 1 281 ? -42.673 -31.269 -13.496 1.00 37.94 281 SER A O 1
#

Foldseek 3Di:
DLVVQLVVLVVQLVVLVVLLVVLVVLLVVLLVLLQVLLVLLLVLCCVPQNPFDDVSCVLLLQPPHSDRDPDLVSSLVNLVSQLVVCVVVVVSADVVSPSHSVSSVVSSCSNVVSVVSSVVSVVSSVVSVVSSVVSVVVVVVVVVVVVVVCVVVDPLQRPVCVVVVHHRNPAFDAWAAWPPWDWAAPAQFKIKIFTDDTPQFQWKWKWKDFPPPRPDIDTDDIGRDRMDMDGRHHGQTKMWMWMWGQTSNGIYDIDPIDIDTHHPHDPPDPPDDDDDDDDDD

Secondary structure (DSSP, 8-state):
-HHHHHHHHHHHHHHHHHHHHHHHHHHHHHHHHHHHHHHHHHHHHHHHH-SS--GGGGGGT--S--PPP-SHHHHHHHHHHHHHHHHH-GGG-BTTTTBSHHHHHHHHHHHHHHHHHHHHHHHHHHHHHHHHHHHHHHHHHHHHHHHHHHHHHS-TT-THHHHTTPPPTT---PPPPP-S-EEEEEETTEEEEE-PPPTT-SEEEEEEEETTT-SS-EEEE--SSSEEEE-SPPTT-EEEEEEEEEETTEEPPPPPPEEEETT------------------

Solvent-accessible surface area (backbone atoms only — not comparable to full-atom values): 14959 Å² total; per-residue (Å²): 105,60,64,59,49,26,54,52,23,50,50,48,29,55,49,31,52,50,53,35,51,51,28,50,49,50,29,53,50,27,49,49,52,39,47,53,49,50,52,48,35,52,63,64,39,26,87,80,66,46,90,60,80,51,81,82,36,40,63,42,42,36,60,102,35,83,69,80,57,86,52,65,70,57,35,50,51,25,31,50,24,35,20,54,40,32,64,76,35,62,88,66,44,36,73,95,78,53,30,35,28,69,46,29,50,50,38,39,49,46,32,52,52,24,52,50,45,34,56,53,32,51,54,51,28,53,51,27,47,52,54,23,52,55,30,49,51,51,43,53,52,50,52,52,51,50,51,56,58,46,59,75,77,42,62,44,71,39,71,62,36,50,78,74,75,39,80,38,81,59,53,57,50,51,12,48,46,35,46,77,72,44,74,45,31,75,35,52,32,23,36,39,38,37,41,49,85,38,69,64,43,64,29,32,40,37,28,43,22,43,64,96,74,46,94,62,72,41,78,76,46,69,40,67,62,56,53,50,76,49,66,89,43,63,63,74,35,44,34,40,36,37,37,27,18,27,27,94,34,37,67,23,55,64,25,77,78,43,76,47,52,24,37,60,57,74,76,79,72,86,69,76,90,74,82,87,78,88,87,89,132

Sequence (281 aa):
TSLSGLIAGETATKQAKAELRECLQAFRTAKATGRDYMFVARDVLKPHLGKQYTSAWDETGFVHSLSVPRNEDKLSAGLLSLKAYLTAHPEHENTPLKATAARAATVHNELIAARNAVNRQKTIWELAMTARDLRAAQVRKQLRALIKELSVRLTPLDERWAAFGFNKPGAKVRPEAPTNVTVVSVAENAVAVQWDKSPGAEYYRVSIKVVGVDEEPRVVGTPADTDFMFEELPANAEVEVMVSAVSKGGESPWSEVVTVNVGNVGVVGFGIADSQLKSGS

Nearest PDB structures (foldseek):
  4yfd-assembly1_A  TM=9.082E-01  e=3.442E-06  Mus musculus
  6tpv-assembly1_A  TM=9.221E-01  e=6.333E-06  Homo sapiens
  4yfe-assembly2_B  TM=9.110E-01  e=7.479E-06  Mus musculus
  4yfg-assembly1_A  TM=9.159E-01  e=2.144E-05  Mus musculus
  2dju-assembly1_A  TM=7.979E-01  e=5.991E-06  Homo sapiens

Radius of gyration: 33.81 Å; Cα contacts (8 Å, |Δi|>4): 438; chains: 1; bounding box: 81×40×94 Å